Protein AF-A0A433PS65-F1 (afdb_monomer_lite)

pLDDT: mean 74.74, std 24.22, range [28.33, 98.19]

Radius of gyration: 23.5 Å; chains: 1; bounding box: 55×88×60 Å

Foldseek 3Di:
DDDDDDDADDDDPFAWDDKDWAPDDDPPDQKTKMKTWGAPQAPDPPDRDFIKIWMWIFGADDPVNVVVVVPPPDPPDPPSVRGDIDTDDIDGDHAGFQYWDHDPRQWIWTWHQQQKIFIWGWDDDPRDTDTDGDDIDRHAAQDPVGGWGFNDKDWDPPDPAFTWMWTDTPSGDIDTDTDHPPDPDDDPPDPPPVDPPPPPPDDDDDDDDDDDDDDDPDDDDDDDDDDD

Secondary structure (DSSP, 8-state):
------------SS-EEEEEEPSS--TT-SEEEEEEEE-S----TT----EEEEEEEEE---HHHHHHHHH---SS--STTSS-EEEEEEEEESS-EEEEEEETTTEEEEEETTSEEEEEEEEEETTEEEEEEEEEEE--EEETTEE--EEEEEEPTT-SSS-EEEEEETTS-EEEEE--TT-SS---S---------GGG-------------PPS-----------

Structure (mmCIF, N/CA/C/O backbone):
data_AF-A0A433PS65-F1
#
_entry.id   AF-A0A433PS65-F1
#
loop_
_atom_site.group_PDB
_atom_site.id
_atom_site.type_symbol
_atom_site.label_atom_id
_atom_site.label_alt_id
_atom_site.label_comp_id
_atom_site.label_asym_id
_atom_site.label_entity_id
_atom_site.label_seq_id
_atom_site.pdbx_PDB_ins_code
_atom_site.Cartn_x
_atom_site.Cartn_y
_atom_site.Cartn_z
_atom_site.occupancy
_atom_site.B_iso_or_equiv
_atom_site.auth_seq_id
_atom_site.auth_comp_id
_atom_site.auth_asym_id
_atom_site.auth_atom_id
_atom_site.pdbx_PDB_model_num
ATOM 1 N N . MET A 1 1 ? -36.400 -4.040 4.930 1.00 45.03 1 MET A N 1
ATOM 2 C CA . MET A 1 1 ? -35.378 -3.474 5.837 1.00 45.03 1 MET A CA 1
ATOM 3 C C . MET A 1 1 ? -34.720 -2.321 5.103 1.00 45.03 1 MET A C 1
ATOM 5 O O . MET A 1 1 ? -34.232 -2.537 4.003 1.00 45.03 1 MET A O 1
ATOM 9 N N . SER A 1 2 ? -34.810 -1.100 5.631 1.00 48.28 2 SER A N 1
ATOM 10 C CA . SER A 1 2 ? -34.157 0.068 5.030 1.00 48.28 2 SER A CA 1
ATOM 11 C C . SER A 1 2 ? -32.665 -0.004 5.342 1.00 48.28 2 SER A C 1
ATOM 13 O O . SER A 1 2 ? -32.290 0.113 6.505 1.00 48.28 2 SER A O 1
ATOM 15 N N . SER A 1 3 ? -31.825 -0.235 4.334 1.00 54.66 3 SER A N 1
ATOM 16 C CA . SER A 1 3 ? -30.373 -0.118 4.481 1.00 54.66 3 SER A CA 1
ATOM 17 C C . SER A 1 3 ? -30.022 1.365 4.562 1.00 54.66 3 SER A C 1
ATOM 19 O O . SER A 1 3 ? -30.066 2.062 3.552 1.00 54.66 3 SER A O 1
ATOM 21 N N . SER A 1 4 ? -29.711 1.867 5.755 1.00 61.66 4 SER A N 1
ATOM 22 C CA . SER A 1 4 ? -29.157 3.211 5.914 1.00 61.66 4 SER A CA 1
ATOM 23 C C . SER A 1 4 ? -27.673 3.191 5.556 1.00 61.66 4 SER A C 1
ATOM 25 O O . SER A 1 4 ? -26.880 2.540 6.234 1.00 61.66 4 SER A O 1
ATOM 27 N N . THR A 1 5 ? -27.290 3.909 4.504 1.00 71.38 5 THR A N 1
ATOM 28 C CA . THR A 1 5 ? -25.883 4.183 4.196 1.00 71.38 5 THR A CA 1
ATOM 29 C C . THR A 1 5 ? -25.440 5.413 4.977 1.00 71.38 5 THR A C 1
ATOM 31 O O . THR A 1 5 ? -26.125 6.434 4.967 1.00 71.38 5 THR A O 1
ATOM 34 N N . PHE A 1 6 ? -24.291 5.325 5.639 1.00 73.12 6 PHE A N 1
ATOM 35 C CA . PHE A 1 6 ? -23.637 6.465 6.276 1.00 73.12 6 PHE A CA 1
ATOM 36 C C . PHE A 1 6 ? -22.352 6.807 5.503 1.00 73.12 6 PHE A C 1
ATOM 38 O O . PHE A 1 6 ? -21.761 5.952 4.841 1.00 73.12 6 PHE A O 1
ATOM 45 N N . THR A 1 7 ? -21.923 8.067 5.553 1.00 77.62 7 THR A N 1
ATOM 46 C CA . THR A 1 7 ? -20.674 8.526 4.933 1.00 77.62 7 THR A CA 1
ATOM 47 C C . THR A 1 7 ? -19.931 9.439 5.902 1.00 77.62 7 THR A C 1
ATOM 49 O O . THR A 1 7 ? -20.504 10.403 6.404 1.00 77.62 7 THR A O 1
ATOM 52 N N . SER A 1 8 ? -18.654 9.139 6.148 1.00 81.69 8 SER A N 1
ATOM 53 C CA . SER A 1 8 ? -17.719 10.009 6.868 1.00 81.69 8 SER A CA 1
ATOM 54 C C . SER A 1 8 ? -16.713 10.585 5.880 1.00 81.69 8 SER A C 1
ATOM 56 O O . SER A 1 8 ? -16.206 9.864 5.020 1.00 81.69 8 SER A O 1
ATOM 58 N N . LEU A 1 9 ? -16.415 11.878 6.007 1.00 84.44 9 LEU A N 1
ATOM 59 C CA . LEU A 1 9 ? -15.385 12.549 5.223 1.00 84.44 9 LEU A CA 1
ATOM 60 C C . LEU A 1 9 ? -14.248 12.975 6.148 1.00 84.44 9 LEU A C 1
ATOM 62 O O . LEU A 1 9 ? -14.444 13.775 7.061 1.00 84.44 9 LEU A O 1
ATOM 66 N N . GLN A 1 10 ? -13.042 12.493 5.862 1.00 88.06 10 GLN A N 1
ATOM 67 C CA . GLN A 1 10 ? -11.833 12.890 6.571 1.00 88.06 10 GLN A CA 1
ATOM 68 C C . GLN A 1 10 ? -10.817 13.490 5.591 1.00 88.06 10 GLN A C 1
ATOM 70 O O . GLN A 1 10 ? -10.189 12.749 4.836 1.00 88.06 10 GLN A O 1
ATOM 75 N N . PRO A 1 11 ? -10.608 14.819 5.604 1.00 88.12 11 PRO A N 1
ATOM 76 C CA . PRO A 1 11 ? -9.555 15.441 4.813 1.00 88.12 11 PRO A CA 1
ATOM 77 C C . PRO A 1 11 ? -8.170 14.966 5.266 1.00 88.12 11 PRO A C 1
ATOM 79 O O . PRO A 1 11 ? -7.795 15.111 6.433 1.00 88.12 11 PRO A O 1
ATOM 82 N N . VAL A 1 12 ? -7.395 14.427 4.328 1.00 87.00 12 VAL A N 1
ATOM 83 C CA . VAL A 1 12 ? -5.998 14.025 4.515 1.00 87.00 12 VAL A CA 1
ATOM 84 C C . VAL A 1 12 ? -5.153 14.911 3.603 1.00 87.00 12 VAL A C 1
ATOM 86 O O . VAL A 1 12 ? -5.433 15.031 2.420 1.00 87.00 12 VAL A O 1
ATOM 89 N N . ARG A 1 13 ? -4.179 15.637 4.159 1.00 86.19 13 ARG A N 1
ATOM 90 C CA . ARG A 1 13 ? -3.500 16.780 3.505 1.00 86.19 13 ARG A CA 1
ATOM 91 C C . ARG A 1 13 ? -2.727 16.451 2.213 1.00 86.19 13 ARG A C 1
ATOM 93 O O . ARG A 1 13 ? -2.238 17.377 1.579 1.00 86.19 13 ARG A O 1
ATOM 100 N N . LYS A 1 14 ? -2.604 15.169 1.868 1.00 91.00 14 LYS A N 1
ATOM 101 C CA . LYS A 1 14 ? -1.875 14.638 0.713 1.00 91.00 14 LYS A CA 1
ATOM 102 C C . LYS A 1 14 ? -2.835 13.950 -0.249 1.00 91.00 14 LYS A C 1
ATOM 104 O O . LYS A 1 14 ? -3.864 13.420 0.180 1.00 91.00 14 LYS A O 1
ATOM 109 N N . LYS A 1 15 ? -2.502 13.919 -1.539 1.00 94.62 15 LYS A N 1
ATOM 110 C CA . LYS A 1 15 ? -3.341 13.227 -2.530 1.00 94.62 15 LYS A CA 1
ATOM 111 C C . LYS A 1 15 ? -3.188 11.717 -2.363 1.00 94.62 15 LYS A C 1
ATOM 113 O O . LYS A 1 15 ? -2.083 11.193 -2.430 1.00 94.62 15 LYS A O 1
ATOM 118 N N . ILE A 1 16 ? -4.299 11.009 -2.168 1.00 96.00 16 ILE A N 1
ATOM 119 C CA . ILE A 1 16 ? -4.311 9.548 -2.011 1.00 96.00 16 ILE A CA 1
ATOM 120 C C . ILE A 1 16 ? -4.543 8.889 -3.371 1.00 96.00 16 ILE A C 1
ATOM 122 O O . ILE A 1 16 ? -5.513 9.214 -4.054 1.00 96.00 16 ILE A O 1
ATOM 126 N N . SER A 1 17 ? -3.671 7.959 -3.761 1.00 96.75 17 SER A N 1
ATOM 127 C CA . SER A 1 17 ? -3.813 7.154 -4.984 1.00 96.75 17 SER A CA 1
ATOM 128 C C . SER A 1 17 ? -4.379 5.765 -4.705 1.00 96.75 17 SER A C 1
ATOM 130 O O . SER A 1 17 ? -5.064 5.190 -5.557 1.00 96.75 17 SER A O 1
ATOM 132 N N . ARG A 1 18 ? -4.087 5.201 -3.526 1.00 97.31 18 ARG A N 1
ATOM 133 C CA . ARG A 1 18 ? -4.441 3.824 -3.162 1.00 97.31 18 ARG A CA 1
ATOM 134 C C . ARG A 1 18 ? -4.908 3.711 -1.720 1.00 97.31 18 ARG A C 1
ATOM 136 O O . ARG A 1 18 ? -4.417 4.415 -0.842 1.00 97.31 18 ARG A O 1
ATOM 143 N N . ILE A 1 19 ? -5.847 2.792 -1.507 1.00 97.06 19 ILE A N 1
ATOM 144 C CA . ILE A 1 19 ? -6.408 2.422 -0.208 1.00 97.06 19 ILE A CA 1
ATOM 145 C C . ILE A 1 19 ? -6.677 0.914 -0.175 1.00 97.06 19 ILE A C 1
ATOM 147 O O . ILE A 1 19 ? -7.179 0.351 -1.157 1.00 97.06 19 ILE A O 1
ATOM 151 N N . ARG A 1 20 ? -6.350 0.265 0.945 1.00 96.38 20 ARG A N 1
ATOM 152 C CA . ARG A 1 20 ? -6.605 -1.164 1.188 1.00 96.38 20 ARG A CA 1
ATOM 153 C C . ARG A 1 20 ? -6.895 -1.412 2.658 1.00 96.38 20 ARG A C 1
ATOM 155 O O . ARG A 1 20 ? -6.151 -0.935 3.504 1.00 96.38 20 ARG A O 1
ATOM 162 N N . TRP A 1 21 ? -7.930 -2.184 2.962 1.00 95.38 21 TRP A N 1
ATOM 163 C CA . TRP A 1 21 ? -8.082 -2.758 4.299 1.00 95.38 21 TRP A CA 1
ATOM 164 C C . TRP A 1 21 ? -6.989 -3.800 4.533 1.00 95.38 21 TRP A C 1
ATOM 166 O O . TRP A 1 21 ? -6.586 -4.478 3.587 1.00 95.38 21 TRP A O 1
ATOM 176 N N . ALA A 1 22 ? -6.495 -3.906 5.766 1.00 92.81 22 ALA A N 1
ATOM 177 C CA . ALA A 1 22 ? -5.597 -4.998 6.111 1.00 92.81 22 ALA A CA 1
ATOM 178 C C . ALA A 1 22 ? -6.352 -6.333 6.070 1.00 92.81 22 ALA A C 1
ATOM 180 O O . ALA A 1 22 ? -7.542 -6.405 6.385 1.00 92.81 22 ALA A O 1
ATOM 181 N N . ASN A 1 23 ? -5.651 -7.385 5.657 1.00 85.38 23 ASN A N 1
ATOM 182 C CA . ASN A 1 23 ? -6.213 -8.730 5.616 1.00 85.38 23 ASN A CA 1
ATOM 183 C C . ASN A 1 23 ? -6.397 -9.285 7.040 1.00 85.38 23 ASN A C 1
ATOM 185 O O . ASN A 1 23 ? -5.840 -8.753 7.995 1.00 85.38 23 ASN A O 1
ATOM 189 N N . GLN A 1 24 ? -7.156 -10.379 7.163 1.00 81.19 24 GLN A N 1
ATOM 190 C CA . GLN A 1 24 ? -7.332 -11.130 8.418 1.00 81.19 24 GLN A CA 1
ATOM 191 C C . GLN A 1 24 ? -7.951 -10.329 9.585 1.00 81.19 24 GLN A C 1
ATOM 193 O O . GLN A 1 24 ? -7.640 -10.572 10.746 1.00 81.19 24 GLN A O 1
ATOM 198 N N . GLN A 1 25 ? -8.874 -9.411 9.290 1.00 85.12 25 GLN A N 1
ATOM 199 C CA . GLN A 1 25 ? -9.696 -8.741 10.306 1.00 85.12 25 GLN A CA 1
ATOM 200 C C . GLN A 1 25 ? -10.979 -9.532 10.581 1.00 85.12 25 GLN A C 1
ATOM 202 O O . GLN A 1 25 ? -11.605 -10.064 9.659 1.00 85.12 25 GLN A O 1
ATOM 207 N N . ASN A 1 26 ? -11.383 -9.609 11.845 1.00 83.38 26 ASN A N 1
ATOM 208 C CA . ASN A 1 26 ? -12.594 -10.286 12.290 1.00 83.38 26 ASN A CA 1
ATOM 209 C C . ASN A 1 26 ? -13.761 -9.296 12.424 1.00 83.38 26 ASN A C 1
ATOM 211 O O . ASN A 1 26 ? -13.593 -8.133 12.773 1.00 83.38 26 ASN A O 1
ATOM 215 N N . VAL A 1 27 ? -14.986 -9.783 12.220 1.00 81.50 27 VAL A N 1
ATOM 216 C CA . VAL A 1 27 ? -16.228 -9.023 12.445 1.00 81.50 27 VAL A CA 1
ATOM 217 C C . VAL A 1 27 ? -16.347 -8.530 13.893 1.00 81.50 27 VAL A C 1
ATOM 219 O O . VAL A 1 27 ? -16.991 -7.516 14.148 1.00 81.50 27 VAL A O 1
ATOM 222 N N . ALA A 1 28 ? -15.746 -9.249 14.844 1.00 83.38 28 ALA A N 1
ATOM 223 C CA . ALA A 1 28 ? -15.745 -8.875 16.256 1.00 83.38 28 ALA A CA 1
ATOM 224 C C . ALA A 1 28 ? -14.693 -7.809 16.622 1.00 83.38 28 ALA A C 1
ATOM 226 O O . ALA A 1 28 ? -14.706 -7.329 17.760 1.00 83.38 28 ALA A O 1
ATOM 227 N N . ASP A 1 29 ? -13.792 -7.452 15.702 1.00 84.75 29 ASP A N 1
ATOM 228 C CA . ASP A 1 29 ? -12.712 -6.513 15.988 1.00 84.75 29 ASP A CA 1
ATOM 229 C C . ASP A 1 29 ? -13.266 -5.102 16.192 1.00 84.75 29 ASP A C 1
ATOM 231 O O . ASP A 1 29 ? -14.030 -4.566 15.390 1.00 84.75 29 ASP A O 1
ATOM 235 N N . VAL A 1 30 ? -12.860 -4.489 17.303 1.00 86.69 30 VAL A N 1
ATOM 236 C CA . VAL A 1 30 ? -13.213 -3.101 17.639 1.00 86.69 30 VAL A CA 1
ATOM 237 C C . VAL A 1 30 ? -12.295 -2.096 16.955 1.00 86.69 30 VAL A C 1
ATOM 239 O O . VAL A 1 30 ? -12.636 -0.924 16.857 1.00 86.69 30 VAL A O 1
ATOM 242 N N . ASP A 1 31 ? -11.141 -2.556 16.484 1.00 90.56 31 ASP A N 1
ATOM 243 C CA . ASP A 1 31 ? -10.146 -1.759 15.792 1.00 90.56 31 ASP A CA 1
ATOM 244 C C . ASP A 1 31 ? -9.821 -2.445 14.466 1.00 90.56 31 ASP A C 1
ATOM 246 O O . ASP A 1 31 ? -9.313 -3.563 14.432 1.00 90.56 31 ASP A O 1
ATOM 250 N N . LEU A 1 32 ? -10.130 -1.760 13.370 1.00 92.69 32 LEU A N 1
ATOM 251 C CA . LEU A 1 32 ? -9.777 -2.167 12.018 1.00 92.69 32 LEU A CA 1
ATOM 252 C C . LEU A 1 32 ? -8.609 -1.321 11.524 1.00 92.69 32 LEU A C 1
ATOM 254 O O . LEU A 1 32 ? -8.402 -0.190 11.958 1.00 92.69 32 LEU A O 1
ATOM 258 N N . TYR A 1 33 ? -7.862 -1.847 10.569 1.00 94.38 33 TYR A N 1
ATOM 259 C CA . TYR A 1 33 ? -6.670 -1.203 10.030 1.00 94.38 33 TYR A CA 1
ATOM 260 C C . TYR A 1 33 ? -6.720 -1.107 8.511 1.00 94.38 33 TYR A C 1
ATOM 262 O O . TYR A 1 33 ? -7.210 -2.011 7.829 1.00 94.38 33 TYR A O 1
ATOM 270 N N . LEU A 1 34 ? -6.190 -0.016 7.965 1.00 96.00 34 LEU A N 1
ATOM 271 C CA . LEU A 1 34 ? -6.118 0.186 6.520 1.00 96.00 34 LEU A CA 1
ATOM 272 C C . LEU A 1 34 ? -4.836 0.915 6.092 1.00 96.00 34 LEU A C 1
ATOM 274 O O . LEU A 1 34 ? -4.342 1.809 6.774 1.00 96.00 34 LEU A O 1
ATOM 278 N N . ALA A 1 35 ? -4.320 0.476 4.949 1.00 97.44 35 ALA A N 1
ATOM 279 C CA . ALA A 1 35 ? -3.323 1.054 4.056 1.00 97.44 35 ALA A CA 1
ATOM 280 C C . ALA A 1 35 ? -3.795 2.308 3.304 1.00 97.44 35 ALA A C 1
ATOM 282 O O . ALA A 1 35 ? -4.836 2.221 2.653 1.00 97.44 35 ALA A O 1
ATOM 283 N N . THR A 1 36 ? -3.028 3.401 3.242 1.00 97.94 36 THR A N 1
ATOM 284 C CA . THR A 1 36 ? -3.125 4.355 2.115 1.00 97.94 36 THR A CA 1
ATOM 285 C C . THR A 1 36 ? -1.765 4.685 1.526 1.00 97.94 36 THR A C 1
ATOM 287 O O . THR A 1 36 ? -0.797 4.807 2.273 1.00 97.94 36 THR A O 1
ATOM 290 N N . GLY A 1 37 ? -1.713 4.926 0.218 1.00 97.62 37 GLY A N 1
ATOM 291 C CA . GLY A 1 37 ? -0.538 5.444 -0.483 1.00 97.62 37 GLY A CA 1
ATOM 292 C C . GLY A 1 37 ? -0.812 6.789 -1.149 1.00 97.62 37 GLY A C 1
ATOM 293 O O . GLY A 1 37 ? -1.927 7.021 -1.629 1.00 97.62 37 GLY A O 1
ATOM 294 N N . THR A 1 38 ? 0.187 7.672 -1.167 1.00 96.88 38 THR A N 1
ATOM 295 C CA . THR A 1 38 ? 0.085 8.986 -1.818 1.00 96.88 38 THR A CA 1
ATOM 296 C C . THR A 1 38 ? 0.690 9.006 -3.219 1.00 96.88 38 THR A C 1
ATOM 298 O O . THR A 1 38 ? 1.455 8.117 -3.604 1.00 96.88 38 THR A O 1
ATOM 301 N N . TRP A 1 39 ? 0.350 10.048 -3.973 1.00 95.62 39 TRP A N 1
ATOM 302 C CA . TRP A 1 39 ? 0.947 10.354 -5.272 1.00 95.62 39 TRP A CA 1
ATOM 303 C C . TRP A 1 39 ? 1.074 11.863 -5.474 1.00 95.62 39 TRP A C 1
ATOM 305 O O . TRP A 1 39 ? 0.365 12.638 -4.829 1.00 95.62 39 TRP A O 1
ATOM 315 N N . ASP A 1 40 ? 1.927 12.267 -6.418 1.00 89.44 40 ASP A N 1
ATOM 316 C CA . ASP A 1 40 ? 2.120 13.662 -6.839 1.00 89.44 40 ASP A CA 1
ATOM 317 C C . ASP A 1 40 ? 2.618 14.593 -5.715 1.00 89.44 40 ASP A C 1
ATOM 319 O O . ASP A 1 40 ? 2.478 15.816 -5.780 1.00 89.44 40 ASP A O 1
ATOM 323 N N . GLU A 1 41 ? 3.243 14.015 -4.690 1.00 80.38 41 GLU A N 1
ATOM 324 C CA . GLU A 1 41 ? 4.003 14.746 -3.683 1.00 80.38 41 GLU A CA 1
ATOM 325 C C . GLU A 1 41 ? 5.435 14.952 -4.226 1.00 80.38 41 GLU A C 1
ATOM 327 O O . GLU A 1 41 ? 6.075 14.005 -4.680 1.00 80.38 41 GLU A O 1
ATOM 332 N N . GLY A 1 42 ? 5.938 16.195 -4.245 1.00 63.53 42 GLY A N 1
ATOM 333 C CA . GLY A 1 42 ? 7.357 16.456 -4.556 1.00 63.53 42 GLY A CA 1
ATOM 334 C C . GLY A 1 42 ? 7.705 17.163 -5.877 1.00 63.53 42 GLY A C 1
ATOM 335 O O . GLY A 1 42 ? 8.862 17.137 -6.285 1.00 63.53 42 GLY A O 1
ATOM 336 N N . LYS A 1 43 ? 6.781 17.883 -6.527 1.00 57.81 43 LYS A N 1
ATOM 337 C CA . LYS A 1 43 ? 7.105 18.736 -7.703 1.00 57.81 43 LYS A CA 1
ATOM 338 C C . LYS A 1 43 ? 7.606 20.153 -7.364 1.00 57.81 43 LYS A C 1
ATOM 340 O O . LYS A 1 43 ? 7.637 21.025 -8.230 1.00 57.81 43 LYS A O 1
ATOM 345 N N . GLY A 1 44 ? 7.972 20.415 -6.108 1.00 54.12 44 GLY A N 1
ATOM 346 C CA . GLY A 1 44 ? 8.414 21.731 -5.640 1.00 54.12 44 GLY A CA 1
ATOM 347 C C . GLY A 1 44 ? 9.933 21.839 -5.507 1.00 54.12 44 GLY A C 1
ATOM 348 O O . GLY A 1 44 ? 10.548 21.055 -4.793 1.00 54.12 44 GLY A O 1
ATOM 349 N N . LEU A 1 45 ? 10.529 22.870 -6.113 1.00 53.56 45 LEU A N 1
ATOM 350 C CA . LEU A 1 45 ? 11.972 23.178 -6.098 1.00 53.56 45 LEU A CA 1
ATOM 351 C C . LEU A 1 45 ? 12.598 23.412 -4.702 1.00 53.56 45 LEU A C 1
ATOM 353 O O . LEU A 1 45 ? 13.806 23.604 -4.620 1.00 53.56 45 LEU A O 1
ATOM 357 N N . LEU A 1 46 ? 11.816 23.435 -3.614 1.00 53.44 46 LEU A N 1
ATOM 358 C CA . LEU A 1 46 ? 12.290 23.863 -2.287 1.00 53.44 46 LEU A CA 1
ATOM 359 C C . LEU A 1 46 ? 12.003 22.898 -1.129 1.00 53.44 46 LEU A C 1
ATOM 361 O O . LEU A 1 46 ? 12.395 23.187 -0.004 1.00 53.44 46 LEU A O 1
ATOM 365 N N . GLN A 1 47 ? 11.384 21.744 -1.374 1.00 51.72 47 GLN A N 1
ATOM 366 C CA . GLN A 1 47 ? 11.289 20.655 -0.397 1.00 51.72 47 GLN A CA 1
ATOM 367 C C . GLN A 1 47 ? 10.850 19.395 -1.142 1.00 51.72 47 GLN A C 1
ATOM 369 O O . GLN A 1 47 ? 9.736 19.342 -1.665 1.00 51.72 47 GLN A O 1
ATOM 374 N N . GLN A 1 48 ? 11.728 18.392 -1.203 1.00 56.53 48 GLN A N 1
ATOM 375 C CA . GLN A 1 48 ? 11.378 17.048 -1.656 1.00 56.53 48 GLN A CA 1
ATOM 376 C C . GLN A 1 48 ? 10.415 16.449 -0.625 1.00 56.53 48 GLN A C 1
ATOM 378 O O . GLN A 1 48 ? 10.831 15.853 0.362 1.00 56.53 48 GLN A O 1
ATOM 383 N N . GLN A 1 49 ? 9.117 16.697 -0.790 1.00 63.62 49 GLN A N 1
ATOM 384 C CA . GLN A 1 49 ? 8.112 15.946 -0.053 1.00 63.62 49 GLN A CA 1
ATOM 385 C C . GLN A 1 49 ? 7.998 14.587 -0.718 1.00 63.62 49 GLN A C 1
ATOM 387 O O . GLN A 1 49 ? 7.563 14.492 -1.861 1.00 63.62 49 GLN A O 1
ATOM 392 N N . GLU A 1 50 ? 8.418 13.551 -0.009 1.00 84.31 50 GLU A N 1
ATOM 393 C CA . GLU A 1 50 ? 8.265 12.186 -0.482 1.00 84.31 50 GLU A CA 1
ATOM 394 C C . GLU A 1 50 ? 6.795 11.766 -0.409 1.00 84.31 50 GLU A C 1
ATOM 396 O O . GLU A 1 50 ? 6.020 12.190 0.473 1.00 84.31 50 GLU A O 1
ATOM 401 N N . ASN A 1 51 ? 6.415 10.904 -1.350 1.00 93.94 51 ASN A N 1
ATOM 402 C CA . ASN A 1 51 ? 5.199 10.130 -1.204 1.00 93.94 51 ASN A CA 1
ATOM 403 C C . ASN A 1 51 ? 5.319 9.247 0.036 1.00 93.94 51 ASN A C 1
ATOM 405 O O . ASN A 1 51 ? 6.415 8.915 0.481 1.00 93.94 51 ASN A O 1
ATOM 409 N N . VAL A 1 52 ? 4.185 8.901 0.630 1.00 95.62 52 VAL A N 1
ATOM 410 C CA . VAL A 1 52 ? 4.161 8.120 1.862 1.00 95.62 52 VAL A CA 1
ATOM 411 C C . VAL A 1 52 ? 3.145 7.002 1.780 1.00 95.62 52 VAL A C 1
ATOM 413 O O . VAL A 1 52 ? 2.074 7.139 1.181 1.00 95.62 52 VAL A O 1
ATOM 416 N N . VAL A 1 53 ? 3.468 5.913 2.462 1.00 97.38 53 VAL A N 1
ATOM 417 C CA . VAL A 1 53 ? 2.501 4.899 2.866 1.00 97.38 53 VAL A CA 1
ATOM 418 C C . VAL A 1 53 ? 2.111 5.198 4.309 1.00 97.38 53 VAL A C 1
ATOM 420 O O . VAL A 1 53 ? 2.963 5.468 5.152 1.00 97.38 53 VAL A O 1
ATOM 423 N N . THR A 1 54 ? 0.813 5.223 4.593 1.00 97.12 54 THR A N 1
ATOM 424 C CA . THR A 1 54 ? 0.276 5.493 5.934 1.00 97.12 54 THR A CA 1
ATOM 425 C C . THR A 1 54 ? -0.599 4.337 6.372 1.00 97.12 54 THR A C 1
ATOM 427 O O . THR A 1 54 ? -1.525 3.975 5.646 1.00 97.12 54 THR A O 1
ATOM 430 N N . LEU A 1 55 ? -0.330 3.803 7.563 1.00 96.88 55 LEU A N 1
ATOM 431 C CA . LEU A 1 55 ? -1.219 2.866 8.239 1.00 96.88 55 LEU A CA 1
ATOM 432 C C . LEU A 1 55 ? -2.175 3.637 9.143 1.00 96.88 55 LEU A C 1
ATOM 434 O O . LEU A 1 55 ? -1.752 4.488 9.930 1.00 96.88 55 LEU A O 1
ATOM 438 N N . TRP A 1 56 ? -3.461 3.324 9.039 1.00 96.00 56 TRP A N 1
ATOM 439 C CA . TRP A 1 56 ? -4.505 3.947 9.836 1.00 96.00 56 TRP A CA 1
ATOM 440 C C . TRP A 1 56 ? -5.219 2.919 10.693 1.00 96.00 56 TRP A C 1
ATOM 442 O O . TRP A 1 56 ? -5.420 1.781 10.275 1.00 96.00 56 TRP A O 1
ATOM 452 N N . LYS A 1 57 ? -5.658 3.374 11.860 1.00 94.31 57 LYS A N 1
ATOM 453 C CA . LYS A 1 57 ? -6.557 2.681 12.770 1.00 94.31 57 LYS A CA 1
ATOM 454 C C . LYS A 1 57 ? -7.951 3.269 12.650 1.00 94.31 57 LYS A C 1
ATOM 456 O O . LYS A 1 57 ? -8.120 4.480 12.756 1.00 94.31 57 LYS A O 1
ATOM 461 N N . TYR A 1 58 ? -8.946 2.429 12.457 1.00 92.38 58 TYR A N 1
ATOM 462 C CA . TYR A 1 58 ? -10.347 2.791 12.394 1.00 92.38 58 TYR A CA 1
ATOM 463 C C . TYR A 1 58 ? -11.096 2.064 13.506 1.00 92.38 58 TYR A C 1
ATOM 465 O O . TYR A 1 58 ? -11.230 0.844 13.479 1.00 92.38 58 TYR A O 1
ATOM 473 N N . HIS A 1 59 ? -11.573 2.822 14.487 1.00 89.31 59 HIS A N 1
ATOM 474 C CA . HIS A 1 59 ? -12.346 2.262 15.584 1.00 89.31 59 HIS A CA 1
ATOM 475 C C . HIS A 1 59 ? -13.781 1.991 15.125 1.00 89.31 59 HIS A C 1
ATOM 477 O O . HIS A 1 59 ? -14.444 2.893 14.609 1.00 89.31 59 HIS A O 1
ATOM 483 N N . VAL A 1 60 ? -14.261 0.764 15.312 1.00 84.31 60 VAL A N 1
ATOM 484 C CA . VAL A 1 60 ? -15.640 0.363 15.025 1.00 84.31 60 VAL A CA 1
ATOM 485 C C . VAL A 1 60 ? -16.464 0.546 16.299 1.00 84.31 60 VAL A C 1
ATOM 487 O O . VAL A 1 60 ? -16.240 -0.174 17.277 1.00 84.31 60 VAL A O 1
ATOM 490 N N . PRO A 1 61 ? -17.436 1.477 16.317 1.00 76.50 61 PRO A N 1
ATOM 491 C CA . PRO A 1 61 ? -18.309 1.653 17.470 1.00 76.50 61 PRO A CA 1
ATOM 492 C C . PRO A 1 61 ? -19.081 0.364 17.759 1.00 76.50 61 PRO A C 1
ATOM 494 O O . PRO A 1 61 ? -19.668 -0.239 16.854 1.00 76.50 61 PRO A O 1
ATOM 497 N N . LYS A 1 62 ? -19.126 -0.063 19.025 1.00 73.62 62 LYS A N 1
ATOM 498 C CA . LYS A 1 62 ? -19.948 -1.217 19.399 1.00 73.62 62 LYS A CA 1
ATOM 499 C C . LYS A 1 62 ? -21.420 -0.844 19.296 1.00 73.62 62 LYS A C 1
ATOM 501 O O . LYS A 1 62 ? -21.815 0.277 19.605 1.00 73.62 62 LYS A O 1
ATOM 506 N N . LEU A 1 63 ? -22.263 -1.823 18.966 1.00 69.25 63 LEU A N 1
ATOM 507 C CA . LEU A 1 63 ? -23.712 -1.622 18.873 1.00 69.25 63 LEU A CA 1
ATOM 508 C C . LEU A 1 63 ? -24.307 -1.004 20.153 1.00 69.25 63 LEU A C 1
ATOM 510 O O . LEU A 1 63 ? -25.180 -0.148 20.067 1.00 69.25 63 LEU A O 1
ATOM 514 N N . ALA A 1 64 ? -23.813 -1.402 21.330 1.00 66.56 64 ALA A N 1
ATOM 515 C CA . ALA A 1 64 ? -24.236 -0.832 22.609 1.00 66.56 64 ALA A CA 1
ATOM 516 C C . ALA A 1 64 ? -23.922 0.672 22.719 1.00 66.56 64 ALA A C 1
ATOM 518 O O . ALA A 1 64 ? -24.764 1.434 23.192 1.00 66.56 64 ALA A O 1
ATOM 519 N N . ASP A 1 65 ? -22.762 1.101 22.218 1.00 69.56 65 ASP A N 1
ATOM 520 C CA . ASP A 1 65 ? -22.347 2.506 22.211 1.00 69.56 65 ASP A CA 1
ATOM 521 C C . ASP A 1 65 ? -23.175 3.315 21.202 1.00 69.56 65 ASP A C 1
ATOM 523 O O . ASP A 1 65 ? -23.564 4.449 21.481 1.00 69.56 65 ASP A O 1
ATOM 527 N N . CYS A 1 66 ? -23.526 2.711 20.060 1.00 65.50 66 CYS A N 1
ATOM 528 C CA . CYS A 1 66 ? -24.443 3.303 19.083 1.00 65.50 66 CYS A CA 1
ATOM 529 C C . CYS A 1 66 ? -25.850 3.505 19.665 1.00 65.50 66 CYS A C 1
ATOM 531 O O . CYS A 1 66 ? -26.462 4.550 19.451 1.00 65.50 66 CYS A O 1
ATOM 533 N N . ILE A 1 67 ? -26.365 2.517 20.406 1.00 66.88 67 ILE A N 1
ATOM 534 C CA . ILE A 1 67 ? -27.683 2.593 21.055 1.00 66.88 67 ILE A CA 1
ATOM 535 C C . ILE A 1 67 ? -27.672 3.669 22.143 1.00 66.88 67 ILE A C 1
ATOM 537 O O . ILE A 1 67 ? -28.575 4.501 22.174 1.00 66.88 67 ILE A O 1
ATOM 541 N N . ALA A 1 68 ? -26.637 3.697 22.989 1.00 68.19 68 ALA A N 1
ATOM 542 C CA . ALA A 1 68 ? -26.493 4.706 24.035 1.00 68.19 68 ALA A CA 1
ATOM 543 C C . ALA A 1 68 ? -26.435 6.129 23.450 1.00 68.19 68 ALA A C 1
ATOM 545 O O . ALA A 1 68 ? -27.154 7.014 23.917 1.00 68.19 68 ALA A O 1
ATOM 546 N N . ALA A 1 69 ? -25.658 6.328 22.380 1.00 64.69 69 ALA A N 1
ATOM 547 C CA . ALA A 1 69 ? -25.560 7.609 21.682 1.00 64.69 69 ALA A CA 1
ATOM 548 C C . ALA A 1 69 ? -26.880 8.040 21.018 1.00 64.69 69 ALA A C 1
ATOM 550 O O . ALA A 1 69 ? -27.170 9.229 20.964 1.00 64.69 69 ALA A O 1
ATOM 551 N N . ALA A 1 70 ? -27.702 7.099 20.541 1.00 64.75 70 ALA A N 1
ATOM 552 C CA . ALA A 1 70 ? -29.017 7.403 19.970 1.00 64.75 70 ALA A CA 1
ATOM 553 C C . ALA A 1 70 ? -30.069 7.784 21.031 1.00 64.75 70 ALA A C 1
ATOM 555 O O . ALA A 1 70 ? -31.043 8.465 20.714 1.00 64.75 70 ALA A O 1
ATOM 5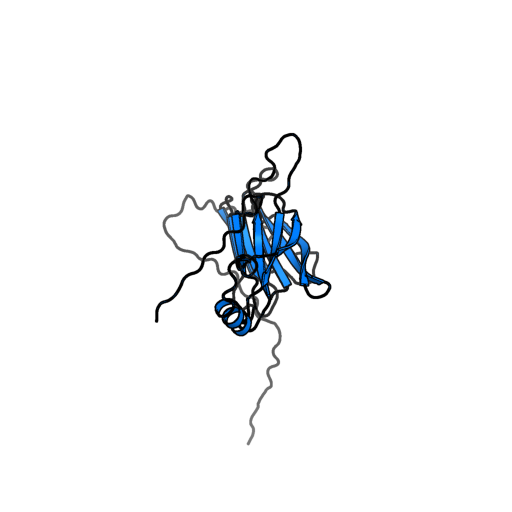56 N N . THR A 1 71 ? -29.894 7.337 22.278 1.00 65.75 71 THR A N 1
ATOM 557 C CA . THR A 1 71 ? -30.803 7.646 23.396 1.00 65.75 71 THR A CA 1
ATOM 558 C C . THR A 1 71 ? -30.446 8.922 24.160 1.00 65.75 71 THR A C 1
ATOM 560 O O . THR A 1 71 ? -31.276 9.424 24.919 1.00 65.75 71 THR A O 1
ATOM 563 N N . ASP A 1 72 ? -29.241 9.463 23.965 1.00 62.59 72 ASP A N 1
ATOM 564 C CA . ASP A 1 72 ? -28.813 10.727 24.565 1.00 62.59 72 ASP A CA 1
ATOM 565 C C . ASP A 1 72 ? -29.336 11.908 23.727 1.00 62.59 72 ASP A C 1
ATOM 567 O O . ASP A 1 72 ? -28.817 12.237 22.664 1.00 62.59 72 ASP A O 1
ATOM 571 N N . LEU A 1 73 ? -30.421 12.535 24.195 1.00 58.78 73 LEU A N 1
ATOM 572 C CA . LEU A 1 73 ? -31.099 13.660 23.534 1.00 58.78 73 LEU A CA 1
ATOM 573 C C . LEU A 1 73 ? -30.377 15.012 23.731 1.00 58.78 73 LEU A C 1
ATOM 575 O O . LEU A 1 73 ? -30.967 16.067 23.478 1.00 58.78 73 LEU A O 1
ATOM 579 N N . SER A 1 74 ? -29.133 15.024 24.222 1.00 58.06 74 SER A N 1
ATOM 580 C CA . SER A 1 74 ? -28.389 16.264 24.454 1.00 58.06 74 SER A CA 1
ATOM 581 C C . SER A 1 74 ? -27.900 16.902 23.133 1.00 58.06 74 SER A C 1
ATOM 583 O O . SER A 1 74 ? -27.180 16.281 22.352 1.00 58.06 74 SER A O 1
ATOM 585 N N . PRO A 1 75 ? -28.249 18.172 22.841 1.00 49.59 75 PRO A N 1
ATOM 586 C CA . PRO A 1 75 ? -28.049 18.764 21.513 1.00 49.59 75 PRO A CA 1
ATOM 587 C C . PRO A 1 75 ? -26.642 19.355 21.277 1.00 49.59 75 PRO A C 1
ATOM 589 O O . PRO A 1 75 ? -26.517 20.349 20.566 1.00 49.59 75 PRO A O 1
ATOM 592 N N . ALA A 1 76 ? -25.567 18.826 21.879 1.00 45.19 76 ALA A N 1
ATOM 593 C CA . ALA A 1 76 ? -24.280 19.546 21.878 1.00 45.19 76 ALA A CA 1
ATOM 594 C C . ALA A 1 76 ? -22.998 18.697 21.912 1.00 45.19 76 ALA A C 1
ATOM 596 O O . ALA A 1 76 ? -21.978 19.131 22.451 1.00 45.19 76 ALA A O 1
ATOM 597 N N . LYS A 1 77 ? -22.992 17.524 21.280 1.00 47.97 77 LYS A N 1
ATOM 598 C CA . LYS A 1 77 ? -21.746 16.932 20.776 1.00 47.97 77 LYS A CA 1
ATOM 599 C C . LYS A 1 77 ? -22.079 16.104 19.552 1.00 47.97 77 LYS A C 1
ATOM 601 O O . LYS A 1 77 ? -22.471 14.950 19.669 1.00 47.97 77 LYS A O 1
ATOM 606 N N . GLU A 1 78 ? -21.961 16.721 18.378 1.00 47.12 78 GLU A N 1
ATOM 607 C CA . GLU A 1 78 ? -21.962 15.983 17.120 1.00 47.12 78 GLU A CA 1
ATOM 608 C C . GLU A 1 78 ? -21.064 14.754 17.278 1.00 47.12 78 GLU A C 1
ATOM 610 O O . GLU A 1 78 ? -19.870 14.848 17.566 1.00 47.12 78 GLU A O 1
ATOM 615 N N . THR A 1 79 ? -21.667 13.589 17.094 1.00 49.47 79 THR A N 1
ATOM 616 C CA . THR A 1 79 ? -21.089 12.241 17.099 1.00 49.47 79 THR A CA 1
ATOM 617 C C . THR A 1 79 ? -20.089 12.012 15.952 1.00 49.47 79 THR A C 1
ATOM 619 O O . THR A 1 79 ? -19.751 10.880 15.607 1.00 49.47 79 THR A O 1
ATOM 622 N N . SER A 1 80 ? -19.529 13.094 15.401 1.00 48.97 80 SER A N 1
ATOM 623 C CA . SER A 1 80 ? -18.480 13.140 14.379 1.00 48.97 80 SER A CA 1
ATOM 624 C C . SER A 1 80 ? -17.148 12.531 14.840 1.00 48.97 80 SER A C 1
ATOM 626 O O . SER A 1 80 ? -16.235 12.347 14.036 1.00 48.97 80 SER A O 1
ATOM 628 N N . LEU A 1 81 ? -17.041 12.154 16.119 1.00 50.81 81 LEU A N 1
ATOM 629 C CA . LEU A 1 81 ? -15.895 11.448 16.692 1.00 50.81 81 LEU A CA 1
ATOM 630 C C . LEU A 1 81 ? -15.913 9.923 16.487 1.00 50.81 81 LEU A C 1
ATOM 632 O O . LEU A 1 81 ? -14.891 9.295 16.735 1.00 50.81 81 LEU A O 1
ATOM 636 N N . GLN A 1 82 ? -17.017 9.314 16.040 1.00 62.19 82 GLN A N 1
ATOM 637 C CA . GLN A 1 82 ? -17.132 7.845 16.038 1.00 62.19 82 GLN A CA 1
ATOM 638 C C . GLN A 1 82 ? -16.641 7.145 14.764 1.00 62.19 82 GLN A C 1
ATOM 640 O O . GLN A 1 82 ? -16.348 5.960 14.813 1.00 62.19 82 GLN A O 1
ATOM 645 N N . HIS A 1 83 ? -16.507 7.851 13.639 1.00 74.44 83 HIS A N 1
ATOM 646 C CA . HIS A 1 83 ? -16.158 7.224 12.357 1.00 74.44 83 HIS A CA 1
ATOM 647 C C . HIS A 1 83 ? -14.968 7.920 11.697 1.00 74.44 83 HIS A C 1
ATOM 649 O O . HIS A 1 83 ? -15.051 8.419 10.570 1.00 74.44 83 HIS A O 1
ATOM 655 N N . ARG A 1 84 ? -13.860 8.009 12.433 1.00 84.75 84 ARG A N 1
ATOM 656 C CA . ARG A 1 84 ? -12.631 8.660 11.979 1.00 84.75 84 ARG A CA 1
ATOM 657 C C . ARG A 1 84 ? -11.461 7.692 12.063 1.00 84.75 84 ARG A C 1
ATOM 659 O O . ARG A 1 84 ? -11.261 7.050 13.089 1.00 84.75 84 ARG A O 1
ATOM 666 N N . ALA A 1 85 ? -10.666 7.637 11.001 1.00 91.44 85 ALA A N 1
ATOM 667 C CA . ALA A 1 85 ? -9.424 6.888 11.000 1.00 91.44 85 ALA A CA 1
ATOM 668 C C . ALA A 1 85 ? -8.295 7.736 11.613 1.00 91.44 85 ALA A C 1
ATOM 670 O O . ALA A 1 85 ? -8.128 8.918 11.300 1.00 91.44 85 ALA A O 1
ATOM 671 N N . VAL A 1 86 ? -7.494 7.145 12.486 1.00 92.81 86 VAL A N 1
ATOM 672 C CA . VAL A 1 86 ? -6.330 7.770 13.116 1.00 92.81 86 VAL A CA 1
ATOM 673 C C . VAL A 1 86 ? -5.077 7.238 12.434 1.00 92.81 86 VAL A C 1
ATOM 675 O O . VAL A 1 86 ? -4.882 6.029 12.365 1.00 92.81 86 VAL A O 1
ATOM 678 N N . ALA A 1 87 ? -4.234 8.128 11.905 1.00 94.50 87 ALA A N 1
ATOM 679 C CA . ALA A 1 87 ? -2.946 7.724 11.347 1.00 94.50 87 ALA A CA 1
ATOM 680 C C . ALA A 1 87 ? -2.049 7.211 12.480 1.00 94.50 87 ALA A C 1
ATOM 682 O O . ALA A 1 87 ? -1.831 7.930 13.455 1.00 94.50 87 ALA A O 1
ATOM 683 N N . LEU A 1 88 ? -1.541 5.988 12.343 1.00 94.62 88 LEU A N 1
ATOM 684 C CA . LEU A 1 88 ? -0.621 5.3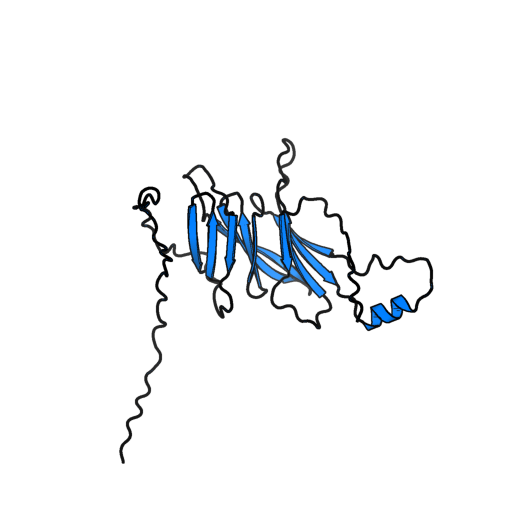81 13.304 1.00 94.62 88 LEU A CA 1
ATOM 685 C C . LEU A 1 88 ? 0.829 5.708 12.954 1.00 94.62 88 LEU A C 1
ATOM 687 O O . LEU A 1 88 ? 1.597 6.159 13.798 1.00 94.62 88 LEU A O 1
ATOM 691 N N . VAL A 1 89 ? 1.196 5.486 11.693 1.00 94.62 89 VAL A N 1
ATOM 692 C CA . VAL A 1 89 ? 2.575 5.587 11.216 1.00 94.62 89 VAL A CA 1
ATOM 693 C C . VAL A 1 89 ? 2.596 5.948 9.737 1.00 94.62 89 VAL A C 1
ATOM 695 O O . VAL A 1 89 ? 1.715 5.549 8.971 1.00 94.62 89 VAL A O 1
ATOM 698 N N . GLN A 1 90 ? 3.611 6.719 9.351 1.00 94.69 90 GLN A N 1
ATOM 699 C CA . GLN A 1 90 ? 3.910 7.077 7.971 1.00 94.69 90 GLN A CA 1
ATOM 700 C C . GLN A 1 90 ? 5.338 6.666 7.648 1.00 94.69 90 GLN A C 1
ATOM 702 O O . GLN A 1 90 ? 6.241 6.910 8.446 1.00 94.69 90 GLN A O 1
ATOM 707 N N . ILE A 1 91 ? 5.528 6.080 6.473 1.00 94.94 91 ILE A N 1
ATOM 708 C CA . ILE A 1 91 ? 6.836 5.697 5.950 1.00 94.94 91 ILE A CA 1
ATOM 709 C C . ILE A 1 91 ? 7.013 6.277 4.551 1.00 94.94 91 ILE A C 1
ATOM 711 O O . ILE A 1 91 ? 6.039 6.385 3.797 1.00 94.94 91 ILE A O 1
ATOM 715 N N . GLY A 1 92 ? 8.240 6.683 4.227 1.00 93.94 92 GLY A N 1
ATOM 716 C CA . GLY A 1 92 ? 8.590 7.192 2.905 1.00 93.94 92 GLY A CA 1
ATOM 717 C C . GLY A 1 92 ? 8.356 6.141 1.820 1.00 93.94 92 GLY A C 1
ATOM 718 O O . GLY A 1 92 ? 8.496 4.934 2.035 1.00 93.94 92 GLY A O 1
ATOM 719 N N . HIS A 1 93 ? 7.953 6.606 0.645 1.00 95.00 93 HIS A N 1
ATOM 720 C CA . HIS A 1 93 ? 7.760 5.782 -0.535 1.00 95.00 93 HIS A CA 1
ATOM 721 C C . HIS A 1 93 ? 8.377 6.478 -1.745 1.00 95.00 93 HIS A C 1
ATOM 723 O O . HIS A 1 93 ? 8.009 7.597 -2.108 1.00 95.00 93 HIS A O 1
ATOM 729 N N . GLU A 1 94 ? 9.320 5.796 -2.389 1.00 91.75 94 GLU A N 1
ATOM 730 C CA . GLU A 1 94 ? 10.026 6.338 -3.539 1.00 91.75 94 GLU A CA 1
ATOM 731 C C . GLU A 1 94 ? 9.127 6.301 -4.784 1.00 91.75 94 GLU A C 1
ATOM 733 O O . GLU A 1 94 ? 8.734 5.235 -5.263 1.00 91.75 94 GLU A O 1
ATOM 738 N N . GLY A 1 95 ? 8.798 7.479 -5.319 1.00 93.38 95 GLY A N 1
ATOM 739 C CA . GLY A 1 95 ? 7.819 7.630 -6.399 1.00 93.38 95 GLY A CA 1
ATOM 740 C C . GLY A 1 95 ? 6.371 7.468 -5.928 1.00 93.38 95 GLY A C 1
ATOM 741 O O . GLY A 1 95 ? 6.098 7.200 -4.762 1.00 93.38 95 GLY A O 1
ATOM 742 N N . ASP A 1 96 ? 5.418 7.686 -6.828 1.00 96.38 96 ASP A N 1
ATOM 743 C CA . ASP A 1 96 ? 3.986 7.509 -6.555 1.00 96.38 96 ASP A CA 1
ATOM 744 C C . ASP A 1 96 ? 3.646 6.058 -6.201 1.00 96.38 96 ASP A C 1
ATOM 746 O O . ASP A 1 96 ? 4.197 5.127 -6.799 1.00 96.38 96 ASP A O 1
ATOM 750 N N . VAL A 1 97 ? 2.710 5.872 -5.263 1.00 97.69 97 VAL A N 1
ATOM 751 C CA . VAL A 1 97 ? 2.141 4.557 -4.945 1.00 97.69 97 VAL A CA 1
ATOM 752 C C . VAL A 1 97 ? 1.109 4.195 -6.013 1.00 97.69 97 VAL A C 1
ATOM 754 O O . VAL A 1 97 ? 0.024 4.776 -6.067 1.00 97.69 97 VAL A O 1
ATOM 757 N N . MET A 1 98 ? 1.443 3.232 -6.865 1.00 97.75 98 MET A N 1
ATOM 758 C CA . MET A 1 98 ? 0.651 2.832 -8.032 1.00 97.75 98 MET A CA 1
ATOM 759 C C . MET A 1 98 ? -0.291 1.668 -7.749 1.00 97.75 98 MET A C 1
ATOM 761 O O . MET A 1 98 ? -1.337 1.566 -8.383 1.00 97.75 98 MET A O 1
ATOM 765 N N . ASP A 1 99 ? 0.042 0.803 -6.796 1.00 98.19 99 ASP A N 1
ATOM 766 C CA . ASP A 1 99 ? -0.823 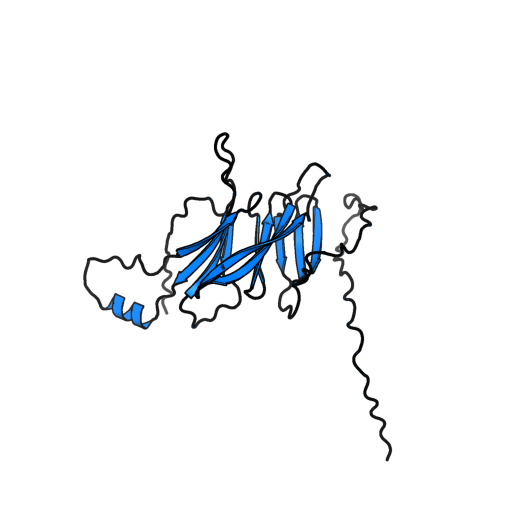-0.275 -6.318 1.00 98.19 99 ASP A CA 1
ATOM 767 C C . ASP A 1 99 ? -0.380 -0.744 -4.929 1.00 98.19 99 ASP A C 1
ATOM 769 O O . ASP A 1 99 ? 0.708 -0.381 -4.473 1.00 98.19 99 ASP A O 1
ATOM 773 N N . MET A 1 100 ? -1.237 -1.490 -4.234 1.00 97.56 100 MET A N 1
ATOM 774 C CA . MET A 1 100 ? -1.005 -1.933 -2.860 1.00 97.56 100 MET A CA 1
ATOM 775 C C . MET A 1 100 ? -1.797 -3.200 -2.536 1.00 97.56 100 MET A C 1
ATOM 777 O O . MET A 1 100 ? -2.987 -3.250 -2.847 1.00 97.56 100 MET A O 1
ATOM 781 N N . GLU A 1 101 ? -1.186 -4.150 -1.824 1.00 95.81 101 GLU A N 1
ATOM 782 C CA . GLU A 1 101 ? -1.876 -5.296 -1.209 1.00 95.81 101 GLU A CA 1
ATOM 783 C C . GLU A 1 101 ? -1.211 -5.743 0.097 1.00 95.81 101 GLU A C 1
ATOM 785 O O . GLU A 1 101 ? 0.008 -5.690 0.245 1.00 95.81 101 GLU A O 1
ATOM 790 N N . PHE A 1 102 ? -2.026 -6.202 1.047 1.00 94.00 102 PHE A N 1
ATOM 791 C CA . PHE A 1 102 ? -1.538 -6.882 2.244 1.00 94.00 102 PHE A CA 1
ATOM 792 C C . PHE A 1 102 ? -1.318 -8.367 1.963 1.00 94.00 102 PHE A C 1
ATOM 794 O O . PHE A 1 102 ? -2.016 -8.967 1.145 1.00 94.00 102 PHE A O 1
ATOM 801 N N . PHE A 1 103 ? -0.415 -8.980 2.717 1.00 91.56 103 PHE A N 1
ATOM 802 C CA . PHE A 1 103 ? -0.241 -10.425 2.776 1.00 91.56 103 PHE A CA 1
ATOM 803 C C . PHE A 1 103 ? -0.077 -10.854 4.230 1.00 91.56 103 PHE A C 1
ATOM 805 O O . PHE A 1 103 ? 0.598 -10.166 4.985 1.00 91.56 103 PHE A O 1
ATOM 812 N N . ASP A 1 104 ? -0.771 -11.933 4.598 1.00 85.94 104 ASP A N 1
ATOM 813 C CA . ASP A 1 104 ? -0.715 -12.623 5.901 1.00 85.94 104 ASP A CA 1
ATOM 814 C C . ASP A 1 104 ? -0.756 -11.747 7.176 1.00 85.94 104 ASP A C 1
ATOM 816 O O . ASP A 1 104 ? -0.384 -12.170 8.262 1.00 85.94 104 ASP A O 1
ATOM 820 N N . GLY A 1 105 ? -1.227 -10.501 7.056 1.00 83.88 105 GLY A N 1
ATOM 821 C CA . GLY A 1 105 ? -1.313 -9.540 8.159 1.00 83.88 105 GLY A CA 1
ATOM 822 C C . GLY A 1 105 ? 0.024 -8.921 8.593 1.00 83.88 105 GLY A C 1
ATOM 823 O O . GLY A 1 105 ? 0.006 -7.912 9.297 1.00 83.88 105 GLY A O 1
ATOM 824 N N . ASP A 1 106 ? 1.158 -9.460 8.145 1.00 88.81 106 ASP A N 1
ATOM 825 C CA . ASP A 1 106 ? 2.512 -9.066 8.550 1.00 88.81 106 ASP A CA 1
ATOM 826 C C . ASP A 1 106 ? 3.320 -8.390 7.428 1.00 88.81 106 ASP A C 1
ATOM 828 O O . ASP A 1 106 ? 4.409 -7.864 7.669 1.00 88.81 106 ASP A O 1
ATOM 832 N N . MET A 1 107 ? 2.792 -8.357 6.203 1.00 92.56 107 MET A N 1
ATOM 833 C CA . MET A 1 107 ? 3.441 -7.722 5.060 1.00 92.56 107 MET A CA 1
ATOM 834 C C . MET A 1 107 ? 2.495 -6.807 4.289 1.00 92.56 107 MET A C 1
ATOM 836 O O . MET A 1 107 ? 1.306 -7.084 4.102 1.00 92.56 107 MET A O 1
ATOM 840 N N . LEU A 1 108 ? 3.059 -5.715 3.780 1.00 95.81 108 LEU A N 1
ATOM 841 C CA . LEU A 1 108 ? 2.389 -4.768 2.901 1.00 95.81 108 LEU A CA 1
ATOM 842 C C . LEU A 1 108 ? 3.239 -4.535 1.653 1.00 95.81 108 LEU A C 1
ATOM 844 O O . LEU A 1 108 ? 4.362 -4.042 1.731 1.00 95.81 108 LEU A O 1
ATOM 848 N N . PHE A 1 109 ? 2.676 -4.860 0.497 1.00 96.94 109 PHE A N 1
ATOM 849 C CA . PHE A 1 109 ? 3.300 -4.707 -0.809 1.00 96.94 109 PHE A CA 1
ATOM 850 C C . PHE A 1 109 ? 2.814 -3.429 -1.470 1.00 96.94 109 PHE A C 1
ATOM 852 O O . PHE A 1 109 ? 1.616 -3.138 -1.435 1.00 96.94 109 PHE A O 1
ATOM 859 N N . THR A 1 110 ? 3.713 -2.693 -2.120 1.00 98.19 110 THR A N 1
ATOM 860 C CA . THR A 1 110 ? 3.341 -1.569 -2.983 1.00 98.19 110 THR A CA 1
ATOM 861 C C . THR A 1 110 ? 4.084 -1.583 -4.310 1.00 98.19 110 THR A C 1
ATOM 863 O O . THR A 1 110 ? 5.252 -1.962 -4.396 1.00 98.19 110 THR A O 1
ATOM 866 N N . ALA A 1 111 ? 3.398 -1.132 -5.355 1.00 98.00 111 ALA A N 1
ATOM 867 C CA . ALA A 1 111 ? 3.985 -0.855 -6.658 1.00 98.00 111 ALA A CA 1
ATOM 868 C C . ALA A 1 111 ? 4.337 0.630 -6.755 1.00 98.00 111 ALA A C 1
ATOM 870 O O . ALA A 1 111 ? 3.553 1.489 -6.344 1.00 98.00 111 ALA A O 1
ATOM 871 N N . SER A 1 112 ? 5.500 0.935 -7.323 1.00 97.25 112 SER A N 1
ATOM 872 C CA . SER A 1 112 ? 5.988 2.300 -7.505 1.00 97.25 112 SER A CA 1
ATOM 873 C C . SER A 1 112 ? 5.972 2.737 -8.968 1.00 97.25 112 SER A C 1
ATOM 875 O O . SER A 1 112 ? 6.306 1.972 -9.877 1.00 97.25 112 SER A O 1
ATOM 877 N N . SER A 1 113 ? 5.707 4.025 -9.192 1.00 96.25 113 SER A N 1
ATOM 878 C CA . SER A 1 113 ? 5.930 4.694 -10.487 1.00 96.25 113 SER A CA 1
ATOM 879 C C . SER A 1 113 ? 7.390 4.659 -10.960 1.00 96.25 113 SER A C 1
ATOM 881 O O . SER A 1 113 ? 7.666 4.908 -12.129 1.00 96.25 113 SER A O 1
ATOM 883 N N . ARG A 1 114 ? 8.339 4.293 -10.092 1.00 95.44 114 ARG A N 1
ATOM 884 C CA . ARG A 1 114 ? 9.739 4.033 -10.460 1.00 95.44 114 ARG A CA 1
ATOM 885 C C . ARG A 1 114 ? 10.014 2.568 -10.812 1.00 95.44 114 ARG A C 1
ATOM 887 O O . ARG A 1 114 ? 11.166 2.185 -10.977 1.00 95.44 114 ARG A O 1
ATOM 894 N N . GLY A 1 115 ? 8.978 1.741 -10.933 1.00 96.19 115 GLY A N 1
ATOM 895 C CA . GLY A 1 115 ? 9.104 0.342 -11.350 1.00 96.19 115 GLY A CA 1
ATOM 896 C C . GLY A 1 115 ? 9.538 -0.622 -10.251 1.00 96.19 115 GLY A C 1
ATOM 897 O O . GLY A 1 115 ? 9.874 -1.773 -10.539 1.00 96.19 115 GLY A O 1
ATOM 898 N N . PHE A 1 116 ? 9.535 -0.160 -9.000 1.00 96.12 116 PHE A N 1
ATOM 899 C CA . PHE A 1 116 ? 9.836 -0.986 -7.839 1.00 96.12 116 PHE A CA 1
ATOM 900 C C . PHE A 1 116 ? 8.593 -1.701 -7.309 1.00 96.12 116 PHE A C 1
ATOM 902 O O . PHE A 1 116 ? 7.491 -1.147 -7.313 1.00 96.12 116 PHE A O 1
ATOM 909 N N . LEU A 1 117 ? 8.817 -2.907 -6.795 1.00 97.00 117 LEU A N 1
ATOM 910 C CA . LEU A 1 117 ? 7.999 -3.537 -5.771 1.00 97.00 117 LEU A CA 1
ATOM 911 C C . LEU A 1 117 ? 8.641 -3.241 -4.413 1.00 97.00 117 LEU A C 1
ATOM 913 O O . LEU A 1 117 ? 9.794 -3.616 -4.185 1.00 97.00 117 LEU A O 1
ATOM 917 N N . ASN A 1 118 ? 7.902 -2.589 -3.525 1.00 96.38 118 ASN A N 1
ATOM 918 C CA . ASN A 1 118 ? 8.323 -2.339 -2.151 1.00 96.38 118 ASN A CA 1
ATOM 919 C C . ASN A 1 118 ? 7.555 -3.264 -1.213 1.00 96.38 118 ASN A C 1
ATOM 921 O O . ASN A 1 118 ? 6.368 -3.523 -1.413 1.00 96.38 118 ASN A O 1
ATOM 925 N N . ILE A 1 119 ? 8.248 -3.762 -0.200 1.00 95.81 119 ILE A N 1
ATOM 926 C CA . ILE A 1 119 ? 7.745 -4.737 0.757 1.00 95.81 119 ILE A CA 1
ATOM 927 C C . ILE A 1 119 ? 8.011 -4.152 2.133 1.00 95.81 119 ILE A C 1
ATOM 929 O O . ILE A 1 119 ? 9.160 -4.052 2.557 1.00 95.81 119 ILE A O 1
ATOM 933 N N . TYR A 1 120 ? 6.948 -3.758 2.814 1.00 95.38 120 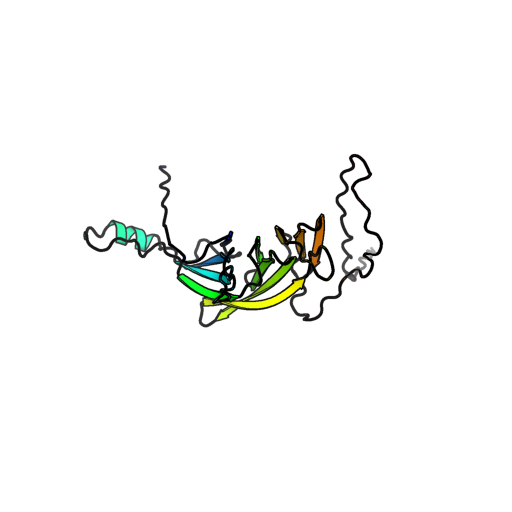TYR A N 1
ATOM 934 C CA . TYR A 1 120 ? 6.982 -3.259 4.179 1.00 95.38 120 TYR A CA 1
ATOM 935 C C . TYR A 1 120 ? 6.598 -4.379 5.137 1.00 95.38 120 TYR A C 1
ATOM 937 O O . TYR A 1 120 ? 5.715 -5.185 4.831 1.00 95.38 120 TYR A O 1
ATOM 945 N N . LYS A 1 121 ? 7.234 -4.408 6.305 1.00 94.00 121 LYS A N 1
ATOM 946 C CA . LYS A 1 121 ? 6.851 -5.316 7.391 1.00 94.00 121 LYS A CA 1
ATOM 947 C C . LYS A 1 121 ? 5.831 -4.630 8.282 1.00 94.00 121 LYS A C 1
ATOM 949 O O . LYS A 1 121 ? 5.966 -3.440 8.553 1.00 94.00 121 LYS A O 1
ATOM 954 N N . VAL A 1 122 ? 4.831 -5.370 8.735 1.00 92.62 122 VAL A N 1
ATOM 955 C CA . VAL A 1 122 ? 3.807 -4.927 9.680 1.00 92.62 122 VAL A CA 1
ATOM 956 C C . VAL A 1 122 ? 4.067 -5.637 11.005 1.00 92.62 122 VAL A C 1
ATOM 958 O O . VAL A 1 122 ? 3.858 -6.838 11.141 1.00 92.62 122 VAL A O 1
ATOM 961 N N . GLU A 1 123 ? 4.550 -4.893 11.991 1.00 91.38 123 GLU A N 1
ATOM 962 C CA . GLU A 1 123 ? 4.963 -5.409 13.296 1.00 91.38 123 GLU A CA 1
ATOM 963 C C . GLU A 1 123 ? 4.080 -4.831 14.404 1.00 91.38 123 GLU A C 1
ATOM 965 O O . GLU A 1 123 ? 3.572 -3.716 14.301 1.00 91.38 123 GLU A O 1
ATOM 970 N N . GLN A 1 124 ? 3.904 -5.566 15.500 1.00 90.44 124 GLN A N 1
ATOM 971 C CA . GLN A 1 124 ? 3.162 -5.069 16.661 1.00 90.44 124 GLN A CA 1
ATOM 972 C C . GLN A 1 124 ? 4.061 -4.197 17.543 1.00 90.44 124 GLN A C 1
ATOM 974 O O . GLN A 1 124 ? 5.101 -4.649 18.022 1.00 90.44 124 GLN A O 1
ATOM 979 N N . ASN A 1 125 ? 3.640 -2.962 17.822 1.00 87.75 125 ASN A N 1
ATOM 980 C CA . ASN A 1 125 ? 4.349 -2.035 18.699 1.00 87.75 125 ASN A CA 1
ATOM 981 C C . ASN A 1 125 ? 3.399 -1.471 19.762 1.00 87.75 125 ASN A C 1
ATOM 983 O O . ASN A 1 125 ? 2.506 -0.681 19.470 1.00 87.75 125 ASN A O 1
ATOM 987 N N . LYS A 1 126 ? 3.601 -1.871 21.025 1.00 85.81 126 LYS A N 1
ATOM 988 C CA . LYS A 1 126 ? 2.781 -1.434 22.176 1.00 85.81 126 LYS A CA 1
ATOM 989 C C . LYS A 1 126 ? 1.266 -1.642 21.984 1.00 85.81 126 LYS A C 1
ATOM 991 O O . LYS A 1 126 ? 0.471 -0.912 22.565 1.00 85.81 126 LYS A O 1
ATOM 996 N N . GLY A 1 127 ? 0.883 -2.665 21.218 1.00 84.44 127 GLY A N 1
ATOM 997 C CA . GLY A 1 127 ? -0.511 -3.055 20.993 1.00 84.44 127 GLY A CA 1
ATOM 998 C C . GLY A 1 127 ? -1.165 -2.466 19.742 1.00 84.44 127 GLY A C 1
ATOM 999 O O . GLY A 1 127 ? -2.300 -2.831 19.462 1.00 84.44 127 GLY A O 1
ATOM 1000 N N . ASP A 1 128 ? -0.473 -1.609 18.987 1.00 89.81 128 ASP A N 1
ATOM 1001 C CA . ASP A 1 128 ? -0.914 -1.178 17.659 1.00 89.81 128 ASP A CA 1
ATOM 1002 C C . ASP A 1 128 ? 0.084 -1.647 16.581 1.00 89.81 128 ASP A C 1
ATOM 1004 O O . ASP A 1 128 ? 1.295 -1.692 16.832 1.00 89.81 128 ASP A O 1
ATOM 1008 N N . PRO A 1 129 ? -0.391 -1.987 15.370 1.00 91.88 129 PRO A N 1
ATOM 1009 C CA . PRO A 1 129 ? 0.481 -2.335 14.262 1.00 91.88 129 PRO A CA 1
ATOM 1010 C C . PRO A 1 129 ? 1.268 -1.114 13.776 1.00 91.88 129 PRO A C 1
ATOM 1012 O O . PRO A 1 129 ? 0.780 0.018 13.746 1.00 91.88 129 PRO A O 1
ATOM 1015 N N . MET A 1 130 ? 2.495 -1.362 13.344 1.00 93.12 130 MET A N 1
ATOM 1016 C CA . MET A 1 130 ? 3.425 -0.385 12.803 1.00 93.12 130 MET A CA 1
ATOM 1017 C C . MET A 1 130 ? 4.048 -0.948 11.528 1.00 93.12 130 MET A C 1
ATOM 1019 O O . MET A 1 130 ? 4.360 -2.130 11.468 1.00 93.12 130 MET A O 1
ATOM 1023 N N . ILE A 1 131 ? 4.244 -0.101 10.519 1.00 93.38 131 ILE A N 1
ATOM 1024 C CA . ILE A 1 131 ? 4.950 -0.467 9.293 1.00 93.38 131 ILE A CA 1
ATOM 1025 C C . ILE A 1 131 ? 6.414 -0.044 9.384 1.00 93.38 131 ILE A C 1
ATOM 1027 O O . ILE A 1 131 ? 6.711 1.073 9.815 1.00 93.38 131 ILE A O 1
ATOM 1031 N N . THR A 1 132 ? 7.315 -0.923 8.964 1.00 93.44 132 THR A N 1
ATOM 1032 C CA . THR A 1 132 ? 8.758 -0.675 8.879 1.00 93.44 132 THR A CA 1
ATOM 1033 C C . THR A 1 132 ? 9.279 -1.012 7.484 1.00 93.44 132 THR A C 1
ATOM 1035 O O . THR A 1 132 ? 8.639 -1.740 6.716 1.00 93.44 132 THR A O 1
ATOM 1038 N N . GLU A 1 133 ? 10.427 -0.433 7.121 1.00 89.62 133 GLU A N 1
ATOM 1039 C CA . GLU A 1 133 ? 11.083 -0.734 5.847 1.00 89.62 133 GLU A CA 1
ATOM 1040 C C . GLU A 1 133 ? 11.465 -2.215 5.784 1.00 89.62 133 GLU A C 1
ATOM 1042 O O . GLU A 1 133 ? 11.973 -2.795 6.748 1.00 89.62 133 GLU A O 1
ATOM 1047 N N . GLY A 1 134 ? 11.204 -2.830 4.635 1.00 87.31 134 GLY A N 1
ATOM 1048 C CA . GLY A 1 134 ? 11.598 -4.201 4.354 1.00 87.31 134 GLY A CA 1
ATOM 1049 C C . GLY A 1 134 ? 12.471 -4.267 3.111 1.00 87.31 134 GLY A C 1
ATOM 1050 O O . GLY A 1 134 ? 13.619 -3.833 3.123 1.00 87.31 134 GLY A O 1
ATOM 1051 N N . GLN A 1 135 ? 11.953 -4.879 2.051 1.00 90.44 135 GLN A N 1
ATOM 1052 C CA . GLN A 1 135 ? 12.699 -5.118 0.817 1.00 90.44 135 GLN A CA 1
ATOM 1053 C C . GLN A 1 135 ? 12.190 -4.242 -0.324 1.00 90.44 135 GLN A C 1
ATOM 1055 O O . GLN A 1 135 ? 11.002 -3.955 -0.426 1.00 90.44 135 GLN A O 1
ATOM 1060 N N . HIS A 1 136 ? 13.092 -3.895 -1.237 1.00 92.38 136 HIS A N 1
ATOM 1061 C CA . HIS A 1 136 ? 12.781 -3.158 -2.456 1.00 92.38 136 HIS A CA 1
ATOM 1062 C C . HIS A 1 136 ? 13.358 -3.921 -3.647 1.00 92.38 136 HIS A C 1
ATOM 1064 O O . HIS A 1 136 ? 14.524 -4.323 -3.632 1.00 92.38 136 HIS A O 1
ATOM 1070 N N . ARG A 1 137 ? 12.549 -4.154 -4.681 1.00 92.38 137 ARG A N 1
ATOM 1071 C CA . ARG A 1 137 ? 12.955 -4.893 -5.885 1.00 92.38 137 ARG A CA 1
ATOM 1072 C C . ARG A 1 137 ? 12.615 -4.081 -7.125 1.00 92.38 137 ARG A C 1
ATOM 1074 O O . ARG A 1 137 ? 11.451 -3.777 -7.356 1.00 92.38 137 ARG A O 1
ATOM 1081 N N . GLN A 1 138 ? 13.617 -3.745 -7.935 1.00 94.56 138 GLN A N 1
ATOM 1082 C CA . GLN A 1 138 ? 13.389 -3.139 -9.248 1.00 94.56 138 GLN A CA 1
ATOM 1083 C C . GLN A 1 138 ? 12.889 -4.222 -10.210 1.00 94.56 138 GLN A C 1
ATOM 1085 O O . GLN A 1 138 ? 13.665 -5.092 -10.598 1.00 94.56 138 GLN A O 1
ATOM 1090 N N . LEU A 1 139 ? 11.614 -4.165 -10.597 1.00 94.25 139 LEU A N 1
ATOM 1091 C CA . LEU A 1 139 ? 11.001 -5.167 -11.479 1.00 94.25 139 LEU A CA 1
ATOM 1092 C C . LEU A 1 139 ? 10.785 -4.643 -12.898 1.00 94.25 139 LEU A C 1
ATOM 1094 O O . LEU A 1 139 ? 10.994 -5.376 -13.862 1.00 94.25 139 LEU A O 1
ATOM 1098 N N . HIS A 1 140 ? 10.400 -3.371 -13.022 1.00 94.94 140 HIS A N 1
ATOM 1099 C CA . HIS A 1 140 ? 10.008 -2.767 -14.294 1.00 94.94 140 HIS A CA 1
ATOM 1100 C C . HIS A 1 140 ? 10.950 -1.634 -14.678 1.00 94.94 140 HIS A C 1
ATOM 1102 O O . HIS A 1 140 ? 11.235 -0.739 -13.880 1.00 94.94 140 HIS A O 1
ATOM 1108 N N . ARG A 1 141 ? 11.486 -1.678 -15.897 1.00 95.62 141 ARG A N 1
ATOM 1109 C CA . ARG A 1 141 ? 12.472 -0.705 -16.381 1.00 95.62 141 ARG A CA 1
ATOM 1110 C C . ARG A 1 141 ? 12.537 -0.715 -17.904 1.00 95.62 141 ARG A C 1
ATOM 1112 O O . ARG A 1 141 ? 12.634 -1.788 -18.501 1.00 95.62 141 ARG A O 1
ATOM 1119 N N . PHE A 1 142 ? 12.560 0.470 -18.516 1.00 91.69 142 PHE A N 1
ATOM 1120 C CA . PHE A 1 142 ? 12.762 0.605 -19.961 1.00 91.69 142 PHE A CA 1
ATOM 1121 C C . PHE A 1 142 ? 14.230 0.398 -20.349 1.00 91.69 142 PHE A C 1
ATOM 1123 O O . PHE A 1 142 ? 14.528 -0.266 -21.336 1.00 91.69 142 PHE A O 1
ATOM 1130 N N . SER A 1 143 ? 15.155 0.974 -19.577 1.00 91.75 143 SER A N 1
ATOM 1131 C CA . SER A 1 143 ? 16.604 0.896 -19.814 1.00 91.75 143 SER A CA 1
ATOM 1132 C C . SER A 1 143 ? 17.392 1.181 -18.541 1.00 91.75 143 SER A C 1
ATOM 1134 O O . SER A 1 143 ? 16.828 1.676 -17.570 1.00 91.75 143 SER A O 1
ATOM 1136 N N . GLU A 1 144 ? 18.712 0.987 -18.554 1.00 84.56 144 GLU A N 1
ATOM 1137 C CA . GLU A 1 144 ? 19.602 1.278 -17.420 1.00 84.56 144 GLU A CA 1
ATOM 1138 C C . GLU A 1 144 ? 19.575 2.718 -16.878 1.00 84.56 144 GLU A C 1
ATOM 1140 O O . GLU A 1 144 ? 20.176 3.004 -15.849 1.00 84.56 144 GLU A O 1
ATOM 1145 N N . PHE A 1 145 ? 18.857 3.647 -17.497 1.00 88.00 145 PHE A N 1
ATOM 1146 C CA . PHE A 1 145 ? 18.737 5.012 -16.979 1.00 88.00 145 PHE A CA 1
ATOM 1147 C C . PHE A 1 145 ? 17.290 5.506 -16.950 1.00 88.00 145 PHE A C 1
ATOM 1149 O O . PHE A 1 145 ? 17.044 6.671 -16.653 1.00 88.00 145 PHE A O 1
ATOM 1156 N N . SER A 1 146 ? 16.321 4.630 -17.235 1.00 91.62 146 SER A N 1
ATOM 1157 C CA . SER A 1 146 ? 14.912 5.000 -17.338 1.00 91.62 146 SER A CA 1
ATOM 1158 C C . SER A 1 146 ? 14.010 3.977 -16.657 1.00 91.62 146 SER A C 1
ATOM 1160 O O . SER A 1 146 ? 13.972 2.803 -17.031 1.00 91.62 146 SER A O 1
ATOM 1162 N N . TYR A 1 147 ? 13.283 4.441 -15.644 1.00 93.69 147 TYR A N 1
ATOM 1163 C CA . TYR A 1 147 ? 12.283 3.650 -14.936 1.00 93.69 147 TYR A CA 1
ATOM 1164 C C . TYR A 1 147 ? 11.039 3.444 -15.793 1.00 93.69 147 TYR A C 1
ATOM 1166 O O . TYR A 1 147 ? 10.622 4.359 -16.499 1.00 93.69 147 TYR A O 1
ATOM 1174 N N . ALA A 1 148 ? 10.431 2.265 -15.676 1.00 96.19 148 ALA A N 1
ATOM 1175 C CA . ALA A 1 148 ? 9.090 2.015 -16.182 1.00 96.19 148 ALA A CA 1
ATOM 1176 C C . ALA A 1 148 ? 8.156 1.827 -14.980 1.00 96.19 148 ALA A C 1
ATOM 1178 O O . ALA A 1 148 ? 8.446 0.964 -14.150 1.00 96.19 148 ALA A O 1
ATOM 1179 N N . PRO A 1 149 ? 7.075 2.611 -14.847 1.00 97.44 149 PRO A N 1
ATOM 1180 C CA . PRO A 1 149 ? 6.112 2.456 -13.764 1.00 97.44 149 PRO A CA 1
ATOM 1181 C C . PRO A 1 149 ? 5.617 1.017 -13.609 1.00 97.44 149 PRO A C 1
ATOM 1183 O O . PRO A 1 149 ? 5.212 0.386 -14.584 1.00 97.44 149 PRO A O 1
ATOM 1186 N N . CYS A 1 150 ? 5.624 0.516 -12.372 1.00 97.62 150 CYS A N 1
ATOM 1187 C CA . CYS A 1 150 ? 4.915 -0.700 -11.991 1.00 97.62 150 CYS A CA 1
ATOM 1188 C C . CYS A 1 150 ? 3.455 -0.296 -11.769 1.00 97.62 150 CYS A C 1
ATOM 1190 O O . CYS A 1 150 ? 3.161 0.461 -10.846 1.00 97.62 150 CYS A O 1
ATOM 1192 N N . THR A 1 151 ? 2.558 -0.696 -12.664 1.00 96.88 151 THR A N 1
ATOM 1193 C CA . THR A 1 151 ? 1.185 -0.167 -12.742 1.00 96.88 151 THR A CA 1
ATOM 1194 C C . THR A 1 151 ? 0.158 -1.043 -12.043 1.00 96.88 151 THR A C 1
ATOM 1196 O O . THR A 1 151 ? -0.948 -0.574 -11.773 1.00 96.88 151 THR A O 1
ATOM 1199 N N . GLY A 1 152 ? 0.517 -2.282 -11.715 1.00 96.19 152 GLY A N 1
ATOM 1200 C CA . GLY A 1 152 ? -0.347 -3.194 -10.981 1.00 96.19 152 GLY A CA 1
ATOM 1201 C C . GLY A 1 152 ? 0.441 -4.293 -10.292 1.00 96.19 152 GLY A C 1
ATOM 1202 O O . GLY A 1 152 ? 1.499 -4.713 -10.771 1.00 96.19 152 GLY A O 1
ATOM 1203 N N . LEU A 1 153 ? -0.100 -4.764 -9.175 1.00 96.25 153 LEU A N 1
ATOM 1204 C CA . LEU A 1 153 ? 0.387 -5.937 -8.464 1.00 96.25 153 LEU A CA 1
ATOM 1205 C C . LEU A 1 153 ? -0.786 -6.816 -8.036 1.00 96.25 153 LEU A C 1
ATOM 1207 O O . LEU A 1 153 ? -1.906 -6.344 -7.869 1.00 96.25 153 LEU A O 1
ATOM 1211 N N . SER A 1 154 ? -0.531 -8.102 -7.846 1.00 95.69 154 SER A N 1
ATOM 1212 C CA . SER A 1 154 ? -1.487 -9.012 -7.223 1.00 95.69 154 SER A CA 1
ATOM 1213 C C . SER A 1 154 ? -0.746 -10.135 -6.523 1.00 95.69 154 SER A C 1
ATOM 1215 O O . SER A 1 154 ? 0.245 -10.658 -7.044 1.00 95.69 154 SER A O 1
ATOM 1217 N N . ILE A 1 155 ? -1.220 -10.507 -5.342 1.00 93.62 155 ILE A N 1
ATOM 1218 C CA . ILE A 1 155 ? -0.639 -11.596 -4.566 1.00 93.62 155 ILE A CA 1
ATOM 1219 C C . ILE A 1 155 ? -1.492 -12.850 -4.740 1.00 93.62 155 ILE A C 1
ATOM 1221 O O . ILE A 1 155 ? -2.722 -12.803 -4.682 1.00 93.62 155 ILE A O 1
ATOM 1225 N N . ARG A 1 156 ? -0.843 -14.002 -4.955 1.00 90.88 156 ARG A N 1
ATOM 1226 C CA . ARG A 1 156 ? -1.548 -15.277 -5.124 1.00 90.88 156 ARG A CA 1
ATOM 1227 C C . ARG A 1 156 ? -2.441 -15.557 -3.903 1.00 90.88 156 ARG A C 1
ATOM 1229 O O . ARG A 1 156 ? -1.917 -15.664 -2.791 1.00 90.88 156 ARG A O 1
ATOM 1236 N N . PRO A 1 157 ? -3.759 -15.758 -4.089 1.00 85.56 157 PRO A N 1
ATOM 1237 C CA . PRO A 1 157 ? -4.662 -16.044 -2.982 1.00 85.56 157 PRO A CA 1
ATOM 1238 C C . PRO A 1 157 ? -4.388 -17.427 -2.379 1.00 85.56 157 PRO A C 1
ATOM 1240 O O . PRO A 1 157 ? -3.906 -18.333 -3.061 1.00 85.56 157 PRO A O 1
ATOM 1243 N N . ASN A 1 158 ? -4.766 -17.608 -1.109 1.00 78.94 158 ASN A N 1
ATOM 1244 C CA . ASN A 1 158 ? -4.719 -18.890 -0.389 1.00 78.94 158 ASN A CA 1
ATOM 1245 C C . ASN A 1 158 ? -3.332 -19.556 -0.365 1.00 78.94 158 ASN A C 1
ATOM 1247 O O . ASN A 1 158 ? -3.224 -20.782 -0.423 1.00 78.94 158 ASN A O 1
ATOM 1251 N N . ASN A 1 159 ? -2.266 -18.760 -0.308 1.00 76.00 159 ASN A N 1
ATOM 1252 C CA . ASN A 1 159 ? -0.912 -19.277 -0.192 1.00 76.00 159 ASN A CA 1
ATOM 1253 C C . ASN A 1 159 ? -0.554 -19.496 1.292 1.00 76.00 159 ASN A C 1
ATOM 1255 O O . ASN A 1 159 ? -0.530 -18.516 2.028 1.00 76.00 159 ASN A O 1
ATOM 1259 N N . PRO A 1 160 ? -0.284 -20.736 1.745 1.00 68.44 160 PRO A N 1
ATOM 1260 C CA . PRO A 1 160 ? 0.052 -21.013 3.145 1.00 68.44 160 PRO A CA 1
ATOM 1261 C C . PRO A 1 160 ? 1.520 -20.710 3.498 1.00 68.44 160 PRO A C 1
ATOM 1263 O O . PRO A 1 160 ? 1.943 -20.961 4.621 1.00 68.44 160 PRO A O 1
ATOM 1266 N N . THR A 1 161 ? 2.316 -20.266 2.524 1.00 79.81 161 THR A N 1
ATOM 1267 C CA . THR A 1 161 ? 3.765 -20.028 2.630 1.00 79.81 161 THR A CA 1
ATOM 1268 C C . THR A 1 161 ? 4.130 -18.689 1.983 1.00 79.81 161 THR A C 1
ATOM 1270 O O . THR A 1 161 ? 3.239 -17.949 1.580 1.00 79.81 161 THR A O 1
ATOM 1273 N N . ASP A 1 162 ? 5.428 -18.426 1.809 1.00 84.62 162 ASP A N 1
ATOM 1274 C CA . ASP A 1 162 ? 6.022 -17.282 1.102 1.00 84.62 162 ASP A CA 1
ATOM 1275 C C . ASP A 1 162 ? 5.157 -16.679 -0.024 1.00 84.62 162 ASP A C 1
ATOM 1277 O O . ASP A 1 162 ? 4.731 -17.420 -0.925 1.00 84.62 162 ASP A O 1
ATOM 1281 N N . PRO A 1 163 ? 4.934 -15.350 -0.027 1.00 89.44 163 PRO A N 1
ATOM 1282 C CA . PRO A 1 163 ? 4.085 -14.697 -1.012 1.00 89.44 163 PRO A CA 1
ATOM 1283 C C . PRO A 1 163 ? 4.608 -14.888 -2.439 1.00 89.44 163 PRO A C 1
ATOM 1285 O O . PRO A 1 163 ? 5.781 -14.664 -2.736 1.00 89.44 163 PRO A O 1
ATOM 1288 N N . GLU A 1 164 ? 3.704 -15.265 -3.345 1.00 92.38 164 GLU A N 1
ATOM 1289 C CA . GLU A 1 164 ? 3.944 -15.252 -4.788 1.00 92.38 164 GLU A CA 1
ATOM 1290 C C . GLU A 1 164 ? 3.254 -14.017 -5.359 1.00 92.38 164 GLU A C 1
ATOM 1292 O O . GLU A 1 164 ? 2.027 -13.902 -5.309 1.00 92.38 164 GLU A O 1
ATOM 1297 N N . VAL A 1 165 ? 4.056 -13.080 -5.855 1.00 94.19 165 VAL A N 1
ATOM 1298 C CA . VAL A 1 165 ? 3.624 -11.759 -6.306 1.00 94.19 165 VAL A CA 1
ATOM 1299 C C . VAL A 1 165 ? 3.728 -11.700 -7.821 1.00 94.19 165 VAL A C 1
ATOM 1301 O O . VAL A 1 165 ? 4.786 -11.983 -8.386 1.00 94.19 165 VAL A O 1
ATOM 1304 N N . ALA A 1 166 ? 2.636 -11.312 -8.469 1.00 95.75 166 ALA A N 1
ATOM 1305 C CA . ALA A 1 166 ? 2.609 -10.944 -9.874 1.00 95.75 166 ALA A CA 1
ATOM 1306 C C . ALA A 1 166 ? 2.593 -9.415 -10.007 1.00 95.75 166 ALA A C 1
ATOM 1308 O O . ALA A 1 166 ? 1.878 -8.741 -9.265 1.00 95.75 166 ALA A O 1
ATOM 1309 N N . SER A 1 167 ? 3.342 -8.864 -10.959 1.00 96.81 167 SER A N 1
ATOM 1310 C CA . SER A 1 167 ? 3.339 -7.435 -11.276 1.00 96.81 167 SER A CA 1
ATOM 1311 C C . SER A 1 167 ? 3.354 -7.175 -12.776 1.00 96.81 167 SER A C 1
ATOM 1313 O O . SER A 1 167 ? 3.817 -7.999 -13.571 1.00 96.81 167 SER A O 1
ATOM 1315 N N . VAL A 1 168 ? 2.840 -6.010 -13.159 1.00 98.12 168 VAL A N 1
ATOM 1316 C CA . VAL A 1 168 ? 2.867 -5.498 -14.532 1.00 98.12 168 VAL A CA 1
ATOM 1317 C C . VAL A 1 168 ? 3.382 -4.067 -14.547 1.00 98.12 168 VAL A C 1
ATOM 1319 O O . VAL A 1 168 ? 3.180 -3.312 -13.593 1.00 98.12 168 VAL A O 1
ATOM 1322 N N . GLY A 1 169 ? 4.030 -3.680 -15.641 1.00 97.00 169 GLY A N 1
ATOM 1323 C CA . GLY A 1 169 ? 4.565 -2.335 -15.795 1.00 97.00 169 GLY A CA 1
ATOM 1324 C C . GLY A 1 169 ? 4.476 -1.809 -17.216 1.00 97.00 169 GLY A C 1
ATOM 1325 O O . GLY A 1 169 ? 4.157 -2.532 -18.161 1.00 97.00 169 GLY A O 1
ATOM 1326 N N . GLU A 1 170 ? 4.771 -0.521 -17.368 1.00 97.56 170 GLU A N 1
ATOM 1327 C CA . GLU A 1 170 ? 4.751 0.153 -18.673 1.00 97.56 170 GLU A CA 1
ATOM 1328 C C . GLU A 1 170 ? 5.833 -0.359 -19.635 1.00 97.56 170 GLU A C 1
ATOM 1330 O O . GLU A 1 170 ? 5.741 -0.123 -20.835 1.00 97.56 170 GLU A O 1
ATOM 1335 N N . ASP A 1 171 ? 6.819 -1.119 -19.145 1.00 95.75 171 ASP A N 1
ATOM 1336 C CA . ASP A 1 171 ? 7.794 -1.827 -19.981 1.00 95.75 171 ASP A CA 1
ATOM 1337 C C . ASP A 1 171 ? 7.218 -3.068 -20.684 1.00 95.75 171 ASP A C 1
ATOM 1339 O O . ASP A 1 171 ? 7.955 -3.787 -21.358 1.00 95.75 171 ASP A O 1
ATOM 1343 N N . GLY A 1 172 ? 5.914 -3.328 -20.537 1.00 93.00 172 GLY A N 1
ATOM 1344 C CA . GLY A 1 172 ? 5.210 -4.425 -21.200 1.00 93.00 172 GLY A CA 1
ATOM 1345 C C . GLY A 1 172 ? 5.502 -5.799 -20.599 1.00 93.00 172 GLY A C 1
ATOM 1346 O O . GLY A 1 172 ? 5.139 -6.813 -21.194 1.00 93.00 172 GLY A O 1
ATOM 1347 N N . LYS A 1 173 ? 6.156 -5.856 -19.432 1.00 93.19 173 LYS A N 1
ATOM 1348 C CA . LYS A 1 173 ? 6.511 -7.114 -18.769 1.00 93.19 173 LYS A CA 1
ATOM 1349 C C . LYS A 1 173 ? 5.466 -7.505 -17.734 1.00 93.19 173 LYS A C 1
ATOM 1351 O O . LYS A 1 173 ? 4.979 -6.665 -16.979 1.00 93.19 173 LYS A O 1
ATOM 1356 N N . LEU A 1 174 ? 5.194 -8.805 -17.667 1.00 96.44 174 LEU A N 1
ATOM 1357 C CA . LEU A 1 174 ? 4.552 -9.459 -16.533 1.00 96.44 174 LEU A CA 1
ATOM 1358 C C . LEU A 1 174 ? 5.643 -10.199 -15.761 1.00 96.44 174 LEU A C 1
ATOM 1360 O O . LEU A 1 174 ? 6.326 -11.055 -16.321 1.00 96.44 174 LEU A O 1
ATOM 1364 N N . VAL A 1 175 ? 5.812 -9.864 -14.488 1.00 95.06 175 VAL A N 1
ATOM 1365 C CA . VAL A 1 175 ? 6.805 -10.481 -13.605 1.00 95.06 175 VAL A CA 1
ATOM 1366 C C . VAL A 1 175 ? 6.070 -11.293 -12.550 1.00 95.06 175 VAL A C 1
ATOM 1368 O O . VAL A 1 175 ? 5.117 -10.803 -11.956 1.00 95.06 175 VAL A O 1
ATOM 1371 N N . VAL A 1 176 ? 6.504 -12.531 -12.309 1.00 93.44 176 VAL A N 1
ATOM 1372 C CA . VAL A 1 176 ? 6.052 -13.340 -11.170 1.00 93.44 176 VAL A CA 1
ATOM 1373 C C . VAL A 1 176 ? 7.273 -13.707 -10.349 1.00 93.44 176 VAL A C 1
ATOM 1375 O O . VAL A 1 176 ? 8.229 -14.270 -10.880 1.00 93.44 176 VAL A O 1
ATOM 1378 N N . LEU A 1 177 ? 7.246 -13.392 -9.061 1.00 90.75 177 LEU A N 1
ATOM 1379 C CA . LEU A 1 177 ? 8.331 -13.700 -8.141 1.00 90.75 177 LEU A CA 1
ATOM 1380 C C . LEU A 1 177 ? 7.786 -14.232 -6.824 1.00 90.75 177 LEU A C 1
ATOM 1382 O O . LEU A 1 177 ? 6.674 -13.907 -6.414 1.00 90.75 177 LEU A O 1
ATOM 1386 N N . ARG A 1 178 ? 8.592 -15.044 -6.148 1.00 90.44 178 ARG A N 1
ATOM 1387 C CA . ARG A 1 178 ? 8.344 -15.439 -4.766 1.00 90.44 178 ARG A CA 1
ATOM 1388 C C . ARG A 1 178 ? 9.191 -14.570 -3.855 1.00 90.44 178 ARG A C 1
ATOM 1390 O O . ARG A 1 178 ? 10.372 -14.363 -4.127 1.00 90.44 178 ARG A O 1
ATOM 1397 N N . VAL A 1 179 ? 8.587 -14.069 -2.793 1.00 86.31 179 VAL A N 1
ATOM 1398 C CA . VAL A 1 179 ? 9.277 -13.308 -1.758 1.00 86.31 179 VAL A CA 1
ATOM 1399 C C . VAL A 1 179 ? 9.529 -14.246 -0.598 1.00 86.31 179 VAL A C 1
ATOM 1401 O O . VAL A 1 179 ? 8.591 -14.686 0.052 1.00 86.31 179 VAL A O 1
ATOM 1404 N N . GLU A 1 180 ? 10.789 -14.588 -0.369 1.00 78.50 180 GLU A N 1
ATOM 1405 C CA . GLU A 1 180 ? 11.167 -15.447 0.748 1.00 78.50 180 GLU A CA 1
ATOM 1406 C C . GLU A 1 180 ? 11.122 -14.659 2.059 1.00 78.50 180 GLU A C 1
ATOM 1408 O O . GLU A 1 180 ? 11.824 -13.654 2.237 1.00 78.50 180 GLU A O 1
ATOM 1413 N N . SER A 1 181 ? 10.320 -15.142 3.003 1.00 61.34 181 SER A N 1
ATOM 1414 C CA . SER A 1 181 ? 10.237 -14.603 4.357 1.00 61.34 181 SER A CA 1
ATOM 1415 C C . SER A 1 181 ? 11.497 -14.979 5.150 1.00 61.34 181 SER A C 1
ATOM 1417 O O . SER A 1 181 ? 11.480 -15.897 5.963 1.00 61.34 181 SER A O 1
ATOM 1419 N N . GLY A 1 182 ? 12.627 -14.305 4.904 1.00 50.75 182 GLY A N 1
ATOM 1420 C CA . GLY A 1 182 ? 13.845 -14.487 5.713 1.00 50.75 182 GLY A CA 1
ATOM 1421 C C . GLY A 1 182 ? 15.195 -14.335 5.011 1.00 50.75 182 GLY A C 1
ATOM 1422 O O . GLY A 1 182 ? 16.210 -14.299 5.704 1.00 50.75 182 GLY A O 1
ATOM 1423 N N . SER A 1 183 ? 15.247 -14.208 3.683 1.00 39.72 183 SER A N 1
ATOM 1424 C CA . SER A 1 183 ? 16.498 -13.977 2.951 1.00 39.72 183 SER A CA 1
ATOM 1425 C C . SER A 1 183 ? 16.595 -12.519 2.493 1.00 39.72 183 SER A C 1
ATOM 1427 O O . SER A 1 183 ? 15.720 -11.983 1.815 1.00 39.72 183 SER A O 1
ATOM 1429 N N . THR A 1 184 ? 17.674 -11.832 2.877 1.00 37.09 184 THR A N 1
ATOM 1430 C CA . THR A 1 184 ? 18.055 -10.538 2.278 1.00 37.09 184 THR A CA 1
ATOM 1431 C C . THR A 1 184 ? 18.548 -10.700 0.836 1.00 37.09 184 THR A C 1
ATOM 1433 O O . THR A 1 184 ? 18.563 -9.731 0.079 1.00 37.09 184 THR A O 1
ATOM 1436 N N . ASP A 1 185 ? 18.842 -11.932 0.417 1.00 31.47 185 ASP A N 1
ATOM 1437 C CA . ASP A 1 185 ? 19.361 -12.266 -0.902 1.00 31.47 185 ASP A CA 1
ATOM 1438 C C . ASP A 1 185 ? 18.302 -13.014 -1.712 1.00 31.47 185 ASP A C 1
ATOM 1440 O O . ASP A 1 185 ? 17.986 -14.166 -1.433 1.00 31.47 185 ASP A O 1
ATOM 1444 N N . ALA A 1 186 ? 17.754 -12.364 -2.740 1.00 37.19 186 ALA A N 1
ATOM 1445 C CA . ALA A 1 186 ? 16.916 -13.059 -3.706 1.00 37.19 186 ALA A CA 1
ATOM 1446 C C . ALA A 1 186 ? 17.805 -13.698 -4.774 1.00 37.19 186 ALA A C 1
ATOM 1448 O O . ALA A 1 186 ? 18.580 -13.014 -5.445 1.00 37.19 186 ALA A O 1
ATOM 1449 N N . ILE A 1 187 ? 17.626 -14.999 -4.983 1.00 33.72 187 ILE A N 1
ATOM 1450 C CA . ILE A 1 187 ? 18.023 -15.667 -6.218 1.00 33.72 187 ILE A CA 1
ATOM 1451 C C . ILE A 1 187 ? 17.110 -15.126 -7.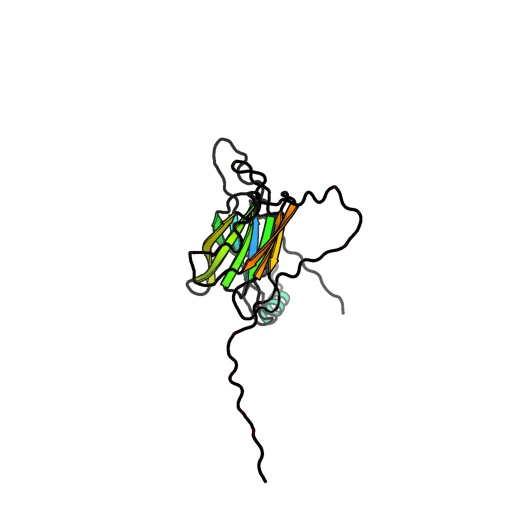323 1.00 33.72 187 ILE A C 1
ATOM 1453 O O . ILE A 1 187 ? 15.926 -15.457 -7.388 1.00 33.72 187 ILE A O 1
ATOM 1457 N N . ALA A 1 188 ? 17.661 -14.292 -8.203 1.00 36.19 188 ALA A N 1
ATOM 1458 C CA . ALA A 1 188 ? 17.047 -14.006 -9.489 1.00 36.19 188 ALA A CA 1
ATOM 1459 C C . ALA A 1 188 ? 17.001 -15.318 -10.286 1.00 36.19 188 ALA A C 1
ATOM 1461 O O . ALA A 1 188 ? 18.016 -15.790 -10.799 1.00 36.19 188 ALA A O 1
ATOM 1462 N N . LEU A 1 189 ? 15.832 -15.950 -10.375 1.00 36.31 189 LEU A N 1
ATOM 1463 C CA . LEU A 1 189 ? 15.637 -17.015 -11.350 1.00 36.31 189 LEU A CA 1
ATOM 1464 C C . LEU A 1 189 ? 15.565 -16.375 -12.738 1.00 36.31 189 LEU A C 1
ATOM 1466 O O . LEU A 1 189 ? 14.500 -15.967 -13.188 1.00 36.31 189 LEU A O 1
ATOM 1470 N N . GLY A 1 190 ? 16.722 -16.305 -13.399 1.00 34.78 190 GLY A N 1
ATOM 1471 C CA . GLY A 1 190 ? 16.821 -16.082 -14.839 1.00 34.78 190 GLY A CA 1
ATOM 1472 C C . GLY A 1 190 ? 17.601 -14.841 -15.254 1.00 34.78 190 GLY A C 1
ATOM 1473 O O . GLY A 1 190 ? 17.048 -13.950 -15.892 1.00 34.78 190 GLY A O 1
ATOM 1474 N N . GLU A 1 191 ? 18.914 -14.831 -15.017 1.00 33.69 191 GLU A N 1
ATOM 1475 C CA . GLU A 1 191 ? 19.846 -14.155 -15.926 1.00 33.69 191 GLU A CA 1
ATOM 1476 C C . GLU A 1 191 ? 19.825 -14.883 -17.282 1.00 33.69 191 GLU A C 1
ATOM 1478 O O . GLU A 1 191 ? 20.660 -15.734 -17.575 1.00 33.69 191 GLU A O 1
ATOM 1483 N N . ASN A 1 192 ? 18.791 -14.634 -18.085 1.00 33.28 192 ASN A N 1
ATOM 1484 C CA . ASN A 1 192 ? 18.794 -14.909 -19.523 1.00 33.28 192 ASN A CA 1
ATOM 1485 C C . ASN A 1 192 ? 17.677 -14.128 -20.233 1.00 33.28 192 ASN A C 1
ATOM 1487 O O . ASN A 1 192 ? 16.869 -14.675 -20.975 1.00 33.28 192 ASN A O 1
ATOM 1491 N N . LEU A 1 193 ? 17.631 -12.810 -20.023 1.00 39.81 193 LEU A N 1
ATOM 1492 C CA . LEU A 1 193 ? 16.848 -11.894 -20.864 1.00 39.81 193 LEU A CA 1
ATOM 1493 C C . LEU A 1 193 ? 17.659 -11.474 -22.105 1.00 39.81 193 LEU A C 1
ATOM 1495 O O . LEU A 1 193 ? 17.783 -10.293 -22.415 1.00 39.81 193 LEU A O 1
ATOM 1499 N N . GLY A 1 194 ? 18.243 -12.462 -22.793 1.00 32.00 194 GLY A N 1
ATOM 1500 C CA . GLY A 1 194 ? 18.932 -12.294 -24.076 1.00 32.00 194 GLY A CA 1
ATOM 1501 C C . GLY A 1 194 ? 18.014 -12.406 -25.296 1.00 32.00 194 GLY A C 1
ATOM 1502 O O . GLY A 1 194 ? 18.433 -12.067 -26.396 1.00 32.00 194 GLY A O 1
ATOM 1503 N N . GLU A 1 195 ? 16.758 -12.822 -25.128 1.00 33.78 195 GLU A N 1
ATOM 1504 C CA . GLU A 1 195 ? 15.784 -12.882 -26.221 1.00 33.78 195 GLU A CA 1
ATOM 1505 C C . GLU A 1 195 ? 14.492 -12.175 -25.807 1.00 33.78 195 GLU A C 1
ATOM 1507 O O . GLU A 1 195 ? 13.536 -12.760 -25.301 1.00 33.78 195 GLU A O 1
ATOM 1512 N N . CYS A 1 196 ? 14.487 -10.860 -26.020 1.00 35.66 196 CYS A N 1
ATOM 1513 C CA . CYS A 1 196 ? 13.259 -10.099 -26.176 1.00 35.66 196 CYS A CA 1
ATOM 1514 C C . CYS A 1 196 ? 12.555 -10.635 -27.431 1.00 35.66 196 CYS A C 1
ATOM 1516 O O . CYS A 1 196 ? 12.929 -10.291 -28.553 1.00 35.66 196 CYS A O 1
ATOM 1518 N N . PHE A 1 197 ? 11.573 -11.523 -27.262 1.00 33.31 197 PHE A N 1
ATOM 1519 C CA . PHE A 1 197 ? 10.650 -11.821 -28.347 1.00 33.31 197 PHE A CA 1
ATOM 1520 C C . PHE A 1 197 ? 9.778 -10.588 -28.562 1.00 33.31 197 PHE A C 1
ATOM 1522 O O . PHE A 1 197 ? 8.886 -10.277 -27.775 1.00 33.31 197 PHE A O 1
ATOM 1529 N N . ASP A 1 198 ? 10.091 -9.879 -29.640 1.00 29.03 198 ASP A N 1
ATOM 1530 C CA . ASP A 1 198 ? 9.335 -8.773 -30.204 1.00 29.03 198 ASP A CA 1
ATOM 1531 C C . ASP A 1 198 ? 7.909 -9.265 -30.544 1.00 29.03 198 ASP A C 1
ATOM 1533 O O . ASP A 1 198 ? 7.646 -9.825 -31.611 1.00 29.03 198 ASP A O 1
ATOM 1537 N N . LEU A 1 199 ? 6.968 -9.126 -29.602 1.00 38.75 199 LEU A N 1
ATOM 1538 C CA . LEU A 1 199 ? 5.581 -9.607 -29.735 1.00 38.75 199 LEU A CA 1
ATOM 1539 C C . LEU A 1 199 ? 4.737 -8.791 -30.734 1.00 38.75 199 LEU A C 1
ATOM 1541 O O . LEU A 1 199 ? 3.566 -9.097 -30.943 1.00 38.75 199 LEU A O 1
ATOM 1545 N N . ASN A 1 200 ? 5.318 -7.804 -31.421 1.00 31.61 200 ASN A N 1
ATOM 1546 C CA . ASN A 1 200 ? 4.622 -7.008 -32.436 1.00 31.61 200 ASN A CA 1
ATOM 1547 C C . ASN A 1 200 ? 4.540 -7.666 -33.826 1.00 31.61 200 ASN A C 1
ATOM 1549 O O . ASN A 1 200 ? 4.119 -7.009 -34.780 1.00 31.61 200 ASN A O 1
ATOM 1553 N N . ARG A 1 201 ? 4.913 -8.947 -33.987 1.00 32.19 201 ARG A N 1
ATOM 1554 C CA . ARG A 1 201 ? 4.888 -9.603 -35.311 1.00 32.19 201 ARG A CA 1
ATOM 1555 C C . ARG A 1 201 ? 4.233 -10.982 -35.406 1.00 32.19 201 ARG A C 1
ATOM 1557 O O . ARG A 1 201 ? 4.441 -11.662 -36.407 1.00 32.19 201 ARG A O 1
ATOM 1564 N N . ALA A 1 202 ? 3.409 -11.396 -34.448 1.00 28.95 202 ALA A N 1
ATOM 1565 C CA . ALA A 1 202 ? 2.650 -12.637 -34.605 1.00 28.95 202 ALA A CA 1
ATOM 1566 C C . ALA A 1 202 ? 1.199 -12.485 -34.146 1.00 28.95 202 ALA A C 1
ATOM 1568 O O . ALA A 1 202 ? 0.899 -12.211 -32.989 1.00 28.95 202 ALA A O 1
ATOM 1569 N N . GLU A 1 203 ? 0.309 -12.663 -35.113 1.00 33.56 203 GLU A N 1
ATOM 1570 C CA . GLU A 1 203 ? -1.140 -12.678 -35.003 1.00 33.56 203 GLU A CA 1
ATOM 1571 C C . GLU A 1 203 ? -1.645 -13.595 -33.872 1.00 33.56 203 GLU A C 1
ATOM 1573 O O . GLU A 1 203 ? -1.200 -14.732 -33.727 1.00 33.56 203 GLU A O 1
ATOM 1578 N N . ASN A 1 204 ? -2.641 -13.105 -33.124 1.00 35.94 204 ASN A N 1
ATOM 1579 C CA . ASN A 1 204 ? -3.697 -13.881 -32.463 1.00 35.94 204 ASN A CA 1
ATOM 1580 C C . ASN A 1 204 ? -3.321 -15.284 -31.947 1.00 35.94 204 ASN A C 1
ATOM 1582 O O . ASN A 1 204 ? -3.793 -16.273 -32.507 1.00 35.94 204 ASN A O 1
ATOM 1586 N N . ARG A 1 205 ? -2.600 -15.400 -30.821 1.00 28.33 205 ARG A N 1
ATOM 1587 C CA . ARG A 1 205 ? -2.678 -16.597 -29.954 1.00 28.33 205 ARG A CA 1
ATOM 1588 C C . ARG A 1 205 ? -2.544 -16.235 -28.475 1.00 28.33 205 ARG A C 1
ATOM 1590 O O . ARG A 1 205 ? -1.516 -15.743 -28.030 1.00 28.33 205 ARG A O 1
ATOM 1597 N N . HIS A 1 206 ? -3.593 -16.527 -27.706 1.00 32.97 206 HIS A N 1
ATOM 1598 C CA . HIS A 1 206 ? -3.569 -16.505 -26.246 1.00 32.97 206 HIS A CA 1
ATOM 1599 C C . HIS A 1 206 ? -2.563 -17.543 -25.728 1.00 32.97 206 HIS A C 1
ATOM 1601 O O . HIS A 1 206 ? -2.825 -18.746 -25.792 1.00 32.97 206 HIS A O 1
ATOM 1607 N N . HIS A 1 207 ? -1.422 -17.099 -25.204 1.00 29.11 207 HIS A N 1
ATOM 1608 C CA . HIS A 1 207 ? -0.487 -17.950 -24.469 1.00 29.11 207 HIS A CA 1
ATOM 1609 C C . HIS A 1 207 ? -0.256 -17.373 -23.073 1.00 29.11 207 HIS A C 1
ATOM 1611 O O . HIS A 1 207 ? 0.508 -16.435 -22.876 1.00 29.11 207 HIS A O 1
ATOM 1617 N N . ILE A 1 208 ? -0.961 -17.954 -22.099 1.00 31.91 208 ILE A N 1
ATOM 1618 C CA . ILE A 1 208 ? -0.646 -17.837 -20.676 1.00 31.91 208 ILE A CA 1
ATOM 1619 C C . ILE A 1 208 ? 0.560 -18.753 -20.434 1.00 31.91 208 ILE A C 1
ATOM 1621 O O . ILE A 1 208 ? 0.437 -19.972 -20.559 1.00 31.91 208 ILE A O 1
ATOM 1625 N N . MET A 1 209 ? 1.727 -18.188 -20.116 1.00 31.81 209 MET A N 1
ATOM 1626 C CA . MET A 1 209 ? 2.854 -18.977 -19.613 1.00 31.81 209 MET A CA 1
ATOM 1627 C C . MET A 1 209 ? 2.594 -19.353 -18.151 1.00 31.81 209 MET A C 1
ATOM 1629 O O . MET A 1 209 ? 2.660 -18.511 -17.260 1.00 31.81 209 MET A O 1
ATOM 1633 N N . LEU A 1 210 ? 2.326 -20.634 -17.906 1.00 28.97 210 LEU A N 1
ATOM 1634 C CA . LEU A 1 210 ? 2.458 -21.255 -16.589 1.00 28.97 210 LEU A CA 1
ATOM 1635 C C . LEU A 1 210 ? 3.913 -21.706 -16.428 1.00 28.97 210 LEU A C 1
ATOM 1637 O O . LEU A 1 210 ? 4.333 -22.686 -17.044 1.00 28.97 210 LEU A O 1
ATOM 1641 N N . LEU A 1 211 ? 4.692 -20.986 -15.619 1.00 37.91 211 LEU A N 1
ATOM 1642 C CA . LEU A 1 211 ? 6.032 -21.424 -15.230 1.00 37.91 211 LEU A CA 1
ATOM 1643 C C . LEU A 1 211 ? 5.919 -22.530 -14.170 1.00 37.91 211 LEU A C 1
ATOM 1645 O O . LEU A 1 211 ? 5.147 -22.434 -13.217 1.00 37.91 211 LEU A O 1
ATOM 1649 N N . GLY A 1 212 ? 6.652 -23.620 -14.404 1.00 28.97 212 GLY A N 1
ATOM 1650 C CA . GLY A 1 212 ? 6.493 -24.906 -13.733 1.00 28.97 212 GLY A CA 1
ATOM 1651 C C . GLY A 1 212 ? 6.618 -24.857 -12.210 1.00 28.97 212 GLY A C 1
ATOM 1652 O O . GLY A 1 212 ? 7.655 -24.489 -11.659 1.00 28.97 212 GLY A O 1
ATOM 1653 N N . LEU A 1 213 ? 5.574 -25.339 -11.534 1.00 29.27 213 LEU A N 1
ATOM 1654 C CA . LEU A 1 213 ? 5.614 -25.713 -10.126 1.00 29.27 213 LEU A CA 1
ATOM 1655 C C . LEU A 1 213 ? 6.636 -26.844 -9.940 1.00 29.27 213 LEU A C 1
ATOM 1657 O O . LEU A 1 213 ? 6.454 -27.962 -10.425 1.00 29.27 213 LEU A O 1
ATOM 1661 N N . LYS A 1 214 ? 7.726 -26.562 -9.227 1.00 29.89 214 LYS A N 1
ATOM 1662 C CA . LYS A 1 214 ? 8.684 -27.581 -8.790 1.00 29.89 214 LYS A CA 1
ATOM 1663 C C . LYS A 1 214 ? 8.011 -28.410 -7.689 1.00 29.89 214 LYS A C 1
ATOM 1665 O O . LYS A 1 214 ? 7.724 -27.884 -6.617 1.00 29.89 214 LYS A O 1
ATOM 1670 N N . ALA A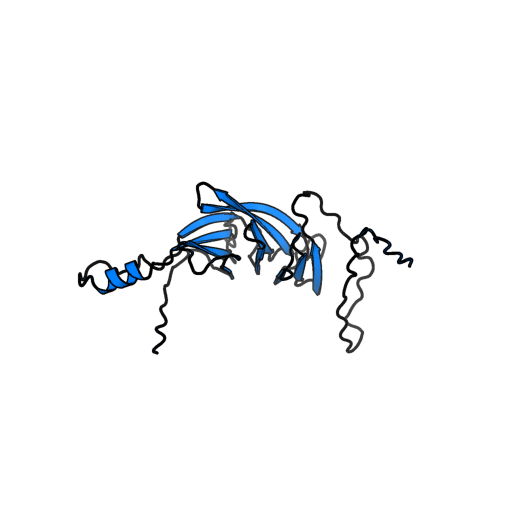 1 215 ? 7.721 -29.681 -7.966 1.00 31.86 215 ALA A N 1
ATOM 1671 C CA . ALA A 1 215 ? 7.108 -30.589 -6.997 1.00 31.86 215 ALA A CA 1
ATOM 1672 C C . ALA A 1 215 ? 7.984 -30.732 -5.731 1.00 31.86 215 ALA A C 1
ATOM 1674 O O . ALA A 1 215 ? 9.215 -30.793 -5.853 1.00 31.86 215 ALA A O 1
ATOM 1675 N N . PRO A 1 216 ? 7.392 -30.808 -4.524 1.00 31.38 216 PRO A N 1
ATOM 1676 C CA . PRO A 1 216 ? 8.151 -31.036 -3.302 1.00 31.38 216 PRO A CA 1
ATOM 1677 C C . PRO A 1 216 ? 8.796 -32.427 -3.338 1.00 31.38 216 PRO A C 1
ATOM 1679 O O . PRO A 1 216 ? 8.138 -33.441 -3.571 1.00 31.38 216 PRO A O 1
ATOM 1682 N N . LYS A 1 217 ? 10.115 -32.469 -3.125 1.00 39.78 217 LYS A N 1
ATOM 1683 C CA . LYS A 1 217 ? 10.866 -33.713 -2.952 1.00 39.78 217 LYS A CA 1
ATOM 1684 C C . LYS A 1 217 ? 10.551 -34.311 -1.575 1.00 39.78 217 LYS A C 1
ATOM 1686 O O . LYS A 1 217 ? 10.664 -33.618 -0.572 1.00 39.78 217 LYS A O 1
ATOM 1691 N N . HIS A 1 218 ? 10.275 -35.616 -1.583 1.00 37.72 218 HIS A N 1
ATOM 1692 C CA . HIS A 1 218 ? 10.133 -36.543 -0.452 1.00 37.72 218 HIS A CA 1
ATOM 1693 C C . HIS A 1 218 ? 8.804 -36.517 0.320 1.00 37.72 218 HIS A C 1
ATOM 1695 O O . HIS A 1 218 ? 8.686 -35.921 1.384 1.00 37.72 218 HIS A O 1
ATOM 1701 N N . ALA A 1 219 ? 7.849 -37.322 -0.157 1.00 36.25 219 ALA A N 1
ATOM 1702 C CA . ALA A 1 219 ? 6.938 -38.056 0.717 1.00 36.25 219 ALA A CA 1
ATOM 1703 C C . ALA A 1 219 ? 7.353 -39.536 0.694 1.00 36.25 219 ALA A C 1
ATOM 1705 O O . ALA A 1 219 ? 7.463 -40.141 -0.373 1.00 36.25 219 ALA A O 1
ATOM 1706 N N . ASN A 1 220 ? 7.646 -40.089 1.872 1.00 34.91 220 ASN A N 1
ATOM 1707 C CA . ASN A 1 220 ? 7.949 -41.502 2.069 1.00 34.91 220 ASN A CA 1
ATOM 1708 C C . ASN A 1 220 ? 6.764 -42.359 1.609 1.00 34.91 220 ASN A C 1
ATOM 1710 O O . ASN A 1 220 ? 5.663 -42.241 2.144 1.00 34.91 220 ASN A O 1
ATOM 1714 N N . ILE A 1 221 ? 7.005 -43.241 0.641 1.00 34.28 221 ILE A N 1
ATOM 1715 C CA . ILE A 1 221 ? 6.088 -44.325 0.300 1.00 34.28 221 ILE A CA 1
ATOM 1716 C C . ILE A 1 221 ? 6.232 -45.375 1.404 1.00 34.28 221 ILE A C 1
ATOM 1718 O O . ILE A 1 221 ? 7.238 -46.077 1.471 1.00 34.28 221 ILE A O 1
ATOM 1722 N N . ALA A 1 222 ? 5.240 -45.467 2.286 1.00 36.97 222 ALA A N 1
ATOM 1723 C CA . ALA A 1 222 ? 5.050 -46.661 3.094 1.00 36.97 222 ALA A CA 1
ATOM 1724 C C . ALA A 1 222 ? 4.551 -47.775 2.161 1.00 36.97 222 ALA A C 1
ATOM 1726 O O . ALA A 1 222 ? 3.450 -47.685 1.618 1.00 36.97 222 ALA A O 1
ATOM 1727 N N . GLN A 1 223 ? 5.374 -48.804 1.948 1.00 34.66 223 GLN A N 1
ATOM 1728 C CA . GLN A 1 223 ? 4.924 -50.064 1.363 1.00 34.66 223 GLN A CA 1
ATOM 1729 C C . GLN A 1 223 ? 3.942 -50.725 2.334 1.00 34.66 223 GLN A C 1
ATOM 1731 O O . GLN A 1 223 ? 4.323 -51.158 3.419 1.00 34.66 223 GLN A O 1
ATOM 1736 N N . PHE A 1 224 ? 2.675 -50.790 1.937 1.00 34.09 224 PHE A N 1
ATOM 1737 C CA . PHE A 1 224 ? 1.726 -51.768 2.451 1.00 34.09 224 PHE A CA 1
ATOM 1738 C C . PHE A 1 224 ? 1.795 -52.970 1.509 1.00 34.09 224 PHE A C 1
ATOM 1740 O O . PHE A 1 224 ? 1.157 -52.958 0.460 1.00 34.09 224 PHE A O 1
ATOM 1747 N N . ASP A 1 225 ? 2.582 -53.983 1.871 1.00 38.25 225 ASP A N 1
ATOM 1748 C CA . ASP A 1 225 ? 2.466 -55.307 1.264 1.00 38.25 225 ASP A CA 1
ATOM 1749 C C . ASP A 1 225 ? 1.625 -56.189 2.186 1.00 38.25 225 ASP A C 1
ATOM 1751 O O . ASP A 1 225 ? 2.000 -56.541 3.305 1.00 38.25 225 ASP A O 1
ATOM 1755 N N . SER A 1 226 ? 0.436 -56.500 1.685 1.00 41.41 226 SER A N 1
ATOM 1756 C CA . SER A 1 226 ? -0.454 -57.545 2.157 1.00 41.41 226 SER A CA 1
ATOM 1757 C C . SER A 1 226 ? 0.173 -58.918 1.920 1.00 41.41 226 SER A C 1
ATOM 1759 O O . SER A 1 226 ? 0.462 -59.254 0.774 1.00 41.41 226 SER A O 1
ATOM 1761 N N . ASN A 1 227 ? 0.272 -59.741 2.960 1.00 40.50 227 ASN A N 1
ATOM 1762 C CA . ASN A 1 227 ? 0.258 -61.192 2.813 1.00 40.50 227 ASN A CA 1
ATOM 1763 C C . ASN A 1 227 ? -0.679 -61.792 3.868 1.00 40.50 227 ASN A C 1
ATOM 1765 O O . ASN A 1 227 ? -0.540 -61.505 5.055 1.00 40.50 227 ASN A O 1
ATOM 1769 N N . SER A 1 228 ? -1.651 -62.541 3.335 1.00 41.31 228 SER A N 1
ATOM 1770 C CA . SER A 1 228 ? -2.417 -63.671 3.891 1.00 41.31 228 SER A CA 1
ATOM 1771 C C . SER A 1 228 ? -2.145 -64.103 5.329 1.00 41.31 228 SER A C 1
ATOM 1773 O O . SER A 1 228 ? -0.977 -64.462 5.602 1.00 41.31 228 SER A O 1
#

Sequence (228 aa):
MSSSTFTSLQPVRKKISRIRWANQQNVADVDLYLATGTWDEGKGLLQQQENVVTLWKYHVPKLADCIAAATDLSPAKETSLQHRAVALVQIGHEGDVMDMEFFDGDMLFTASSRGFLNIYKVEQNKGDPMITEGQHRQLHRFSEFSYAPCTGLSIRPNNPTDPEVASVGEDGKLVVLRVESGSTDAIALGENLGECFDLNRAENRHHIMLLGLKAPKHANIAQFDSNS